Protein AF-A0A060TD62-F1 (afdb_monomer_lite)

pLDDT: mean 70.73, std 17.62, range [29.86, 92.06]

Foldseek 3Di:
DVVVVVLCVQQDPPPDPPPPDDDDPVVVVVVVVVVVLLVVLVVLLVVLQVLCVQQLNHDPPPPPDDDPPPPPPPPVSNLVSNLVLVLVLCVQLQLLVLLLLCLLFFDDDLPDDLVNSSVVSVPPDDVLLSCQLSLLVSVLVSLLSVQVVVLVVDPDPVVSLVSQLVSLLVSVLSVLNSLCSSNPLNPRDRGDDPVSVVQCPDPVNCVVLVVLSVLSSVLSSQLVVQLVVLLVVLVVVDDSSRGRVVCSNLVSNLVSVVVSSLSSSLNSNSSCVVSVNCVGGPNPDDGSVVSNVVSSVVSSVSSVVSVVVVVVVSVVVVVVPPPPPPPDD

Sequence (329 aa):
MIVKRLLRFALGPSFLEPEAQAEGEEADKTRNAWKENRNKAERVAKAESDILAFLGLGVKRASHTGSSDGNLGLNSIRVHLPATFYILHMAVNWPISVLRCRIQTYRIPSNVGYMDLLRSSLTPFSPRRIYSGLFCSCMLELANAMLIAPSALFPDPVTGMIYKWMTTWVTIPWNYFSLRQVIGTNGTELMPSLTFYKKVNNPEYIMDHWVEFGAMSLLSVVSELVKSSMCQAFVRNTSPSMVPLFLRDIIPSTLGDMLCIPLSTFVFRAVAQAAGMANSCKLDEGINWNLLTKALAVEWLVAWSFSEVFHWIARLYVTDDTPHNPESS

Radius of gyration: 23.43 Å; chains: 1; bounding box: 56×54×78 Å

Secondary structure (DSSP, 8-state):
-HHHHHHHHHS-GGGS---S---SHHHHHHHHHHHHHHHHHHHHHHHHHHHHHHTT-S-----------------HHHHHHHHHHHHHHHHHHHHHHHHHHHHHHS---TT--HHHHHHHHHSS--HHHHSTTHHHHHHHHHHHHHHHHHHTT--SHHHHHHHHHHHHHHHHHHHHHHHHHHHT-STT-SS--HHHHHHHT-HHHHHHTHHHHHHHHHHHHHHHHHHHHHHHHHHHHS-TTTS-HHHHHHHHHHHHHHHTHHHHHHHHHHHHHHTT-TTT--TTSPP-HHHHHHHHHHHHHHHHHHHHHHHHHHHHHHHTTS-------

Organism: Blastobotrys adeninivorans (NCBI:txid409370)

Structure (mmCIF, N/CA/C/O backbone):
data_AF-A0A060TD62-F1
#
_entry.id   AF-A0A060TD62-F1
#
loop_
_atom_site.group_PDB
_atom_site.id
_atom_site.type_symbol
_atom_site.label_atom_id
_atom_site.label_alt_id
_atom_site.label_comp_id
_atom_site.label_asym_id
_atom_site.label_entity_id
_atom_site.label_seq_id
_atom_site.pdbx_PDB_ins_code
_atom_site.Cartn_x
_atom_site.Cartn_y
_atom_site.Cartn_z
_atom_site.occupancy
_atom_site.B_iso_or_equiv
_atom_site.auth_seq_id
_atom_site.auth_comp_id
_atom_site.auth_asym_id
_atom_site.auth_atom_id
_atom_site.pdbx_PDB_model_num
ATOM 1 N N . MET A 1 1 ? 14.840 -22.799 -1.256 1.00 36.66 1 MET A N 1
ATOM 2 C CA . MET A 1 1 ? 14.348 -23.686 -2.343 1.00 36.66 1 MET A CA 1
ATOM 3 C C . MET A 1 1 ? 13.306 -23.003 -3.247 1.00 36.66 1 MET A C 1
ATOM 5 O O . MET A 1 1 ? 13.404 -23.158 -4.456 1.00 36.66 1 MET A O 1
ATOM 9 N N . ILE A 1 2 ? 12.372 -22.202 -2.706 1.00 30.22 2 ILE A N 1
ATOM 10 C CA . ILE A 1 2 ? 11.324 -21.482 -3.470 1.00 30.22 2 ILE A CA 1
ATOM 11 C C . ILE A 1 2 ? 11.892 -20.377 -4.380 1.00 30.22 2 ILE A C 1
ATOM 13 O O . ILE A 1 2 ? 11.581 -20.360 -5.563 1.00 30.22 2 ILE A O 1
ATOM 17 N N . VAL A 1 3 ? 12.813 -19.542 -3.882 1.00 33.81 3 VAL A N 1
ATOM 18 C CA . VAL A 1 3 ? 13.485 -18.490 -4.680 1.00 33.81 3 VAL A CA 1
ATOM 19 C C . VAL A 1 3 ? 14.205 -19.076 -5.900 1.00 33.81 3 VAL A C 1
ATOM 21 O O . VAL A 1 3 ? 14.076 -18.575 -7.009 1.00 33.81 3 VAL A O 1
ATOM 24 N N . LYS A 1 4 ? 14.881 -20.218 -5.727 1.00 35.69 4 LYS A N 1
ATOM 25 C CA . LYS A 1 4 ? 15.581 -20.928 -6.810 1.00 35.69 4 LYS A CA 1
ATOM 26 C C . LYS A 1 4 ? 14.616 -21.516 -7.855 1.00 35.69 4 LYS A C 1
ATOM 28 O O . LYS A 1 4 ? 14.990 -21.648 -9.013 1.00 35.69 4 LYS A O 1
ATOM 33 N N . ARG A 1 5 ? 13.382 -21.867 -7.463 1.00 38.47 5 ARG A N 1
ATOM 34 C CA . ARG A 1 5 ? 12.329 -22.349 -8.377 1.00 38.47 5 ARG A CA 1
ATOM 35 C C . ARG A 1 5 ? 11.622 -21.200 -9.102 1.00 38.47 5 ARG A C 1
ATOM 37 O O . ARG A 1 5 ? 11.384 -21.331 -10.293 1.00 38.47 5 ARG A O 1
ATOM 44 N N . LEU A 1 6 ? 11.371 -20.079 -8.423 1.00 36.56 6 LEU A N 1
ATOM 45 C CA . LEU A 1 6 ? 10.837 -18.856 -9.036 1.00 36.56 6 LEU A CA 1
ATOM 46 C C . LEU A 1 6 ? 11.817 -18.256 -10.048 1.00 36.56 6 LEU A C 1
ATOM 48 O O . LEU A 1 6 ? 11.404 -17.897 -11.141 1.00 36.56 6 LEU A O 1
ATOM 52 N N . LEU A 1 7 ? 13.118 -18.253 -9.738 1.00 36.41 7 LEU A N 1
ATOM 53 C CA . LEU A 1 7 ? 14.163 -17.850 -10.682 1.00 36.41 7 LEU A CA 1
ATOM 54 C C . LEU A 1 7 ? 14.217 -18.783 -11.900 1.00 36.41 7 LEU A C 1
ATOM 56 O O . LEU A 1 7 ? 14.251 -18.302 -13.019 1.00 36.41 7 LEU A O 1
ATOM 60 N N . ARG A 1 8 ? 14.132 -20.109 -11.725 1.00 38.38 8 ARG A N 1
ATOM 61 C CA . ARG A 1 8 ? 14.071 -21.050 -12.866 1.00 38.38 8 ARG A CA 1
ATOM 62 C C . ARG A 1 8 ? 12.815 -20.894 -13.728 1.00 38.38 8 ARG A C 1
ATOM 64 O O . ARG A 1 8 ? 12.880 -21.139 -14.925 1.00 38.38 8 ARG A O 1
ATOM 71 N N . PHE A 1 9 ? 11.691 -20.513 -13.126 1.00 37.16 9 PHE A N 1
ATOM 72 C CA . PHE A 1 9 ? 10.444 -20.259 -13.847 1.00 37.16 9 PHE A CA 1
ATOM 73 C C . PHE A 1 9 ? 10.487 -18.920 -14.601 1.00 37.16 9 PHE A C 1
ATOM 75 O O . PHE A 1 9 ? 10.072 -18.859 -15.751 1.00 37.16 9 PHE A O 1
ATOM 82 N N . ALA A 1 10 ? 11.050 -17.873 -13.988 1.00 37.44 10 ALA A N 1
ATOM 83 C CA . ALA A 1 10 ? 11.167 -16.537 -14.576 1.00 37.44 10 ALA A CA 1
ATOM 84 C C . ALA A 1 10 ? 12.284 -16.411 -15.632 1.00 37.44 10 ALA A C 1
ATOM 86 O O . ALA A 1 10 ? 12.173 -15.590 -16.535 1.00 37.44 10 ALA A O 1
ATOM 87 N N . LEU A 1 11 ? 13.354 -17.205 -15.522 1.00 41.00 11 LEU A N 1
ATOM 88 C CA . LEU A 1 11 ? 14.550 -17.114 -16.376 1.00 41.00 11 LEU A CA 1
ATOM 89 C C . LEU A 1 11 ? 14.568 -18.143 -17.525 1.00 41.00 11 LEU A C 1
ATOM 91 O O . LEU A 1 11 ? 15.462 -18.109 -18.370 1.00 41.00 11 LEU A O 1
ATOM 95 N N . GLY A 1 12 ? 13.586 -19.053 -17.567 1.00 39.72 12 GLY A N 1
ATOM 96 C CA . GLY A 1 12 ? 13.470 -20.108 -18.575 1.00 39.72 12 GLY A CA 1
ATOM 97 C C . GLY A 1 12 ? 14.574 -21.186 -18.514 1.00 39.72 12 GLY A C 1
ATOM 98 O O . GLY A 1 12 ? 15.586 -21.035 -17.826 1.00 39.72 12 GLY A O 1
ATOM 99 N N . PRO A 1 13 ? 14.410 -22.309 -19.242 1.00 40.38 13 PRO A N 1
ATOM 100 C CA . PRO A 1 13 ? 15.395 -23.401 -19.306 1.00 40.38 13 PRO A CA 1
ATOM 101 C C . PRO A 1 13 ? 16.734 -23.019 -19.974 1.00 40.38 13 PRO A C 1
ATOM 103 O O . PRO A 1 13 ? 17.689 -23.783 -19.906 1.00 40.38 13 PRO A O 1
ATOM 106 N N . SER A 1 14 ? 16.833 -21.826 -20.558 1.00 45.00 14 SER A N 1
ATOM 107 C CA . SER A 1 14 ? 18.009 -21.246 -21.227 1.00 45.00 14 SER A CA 1
ATOM 108 C C . SER A 1 14 ? 19.090 -20.677 -20.287 1.00 45.00 14 SER A C 1
ATOM 110 O O . SER A 1 14 ? 20.028 -20.037 -20.751 1.00 45.00 14 SER A O 1
ATOM 112 N N . PHE A 1 15 ? 18.964 -20.887 -18.971 1.00 46.09 15 PHE A N 1
ATOM 113 C CA . PHE A 1 15 ? 19.844 -20.312 -17.940 1.00 46.09 15 PHE A CA 1
ATOM 114 C C . PHE A 1 15 ? 21.100 -21.148 -17.614 1.00 46.09 15 PHE A C 1
ATOM 116 O O . PHE A 1 15 ? 21.887 -20.775 -16.747 1.00 46.09 15 PHE A O 1
ATOM 123 N N . LEU A 1 16 ? 21.297 -22.291 -18.270 1.00 45.03 16 LEU A N 1
ATOM 124 C CA . LEU A 1 16 ? 22.574 -22.998 -18.219 1.00 45.03 16 LEU A CA 1
ATOM 125 C C . LEU A 1 16 ? 23.390 -22.527 -19.421 1.00 45.03 16 LEU A C 1
ATOM 127 O O . LEU A 1 16 ? 23.031 -22.828 -20.558 1.00 45.03 16 LEU A O 1
ATOM 131 N N . GLU A 1 17 ? 24.464 -21.773 -19.172 1.00 46.44 17 GLU A N 1
ATOM 132 C CA . GLU A 1 17 ? 25.588 -21.740 -20.111 1.00 46.44 17 GLU A CA 1
ATOM 133 C C . GLU A 1 17 ? 25.885 -23.204 -20.465 1.00 46.44 17 GLU A C 1
ATOM 135 O O . GLU A 1 17 ? 26.095 -23.996 -19.539 1.00 46.44 17 GLU A O 1
ATOM 140 N N . PRO A 1 18 ? 25.825 -23.628 -21.742 1.00 47.25 18 PRO A N 1
ATOM 141 C CA . PRO A 1 18 ? 26.401 -24.914 -22.079 1.00 47.25 18 PRO A CA 1
ATOM 142 C C . PRO A 1 18 ? 27.873 -24.813 -21.683 1.00 47.25 18 PRO A C 1
ATOM 144 O O . PRO A 1 18 ? 28.598 -23.981 -22.231 1.00 47.25 18 PRO A O 1
ATOM 147 N N . GLU A 1 19 ? 28.282 -25.586 -20.672 1.00 48.62 19 GLU A N 1
ATOM 148 C CA . GLU A 1 19 ? 29.687 -25.722 -20.304 1.00 48.62 19 GLU A CA 1
ATOM 149 C C . GLU A 1 19 ? 30.443 -26.044 -21.593 1.00 48.62 19 GLU A C 1
ATOM 151 O O . GLU A 1 19 ? 30.177 -27.042 -22.267 1.00 48.62 19 GLU A O 1
ATOM 156 N N . ALA A 1 20 ? 31.294 -25.107 -22.003 1.00 49.66 20 ALA A N 1
ATOM 157 C CA . ALA A 1 20 ? 31.972 -25.136 -23.283 1.00 49.66 20 ALA A CA 1
ATOM 158 C C . ALA A 1 20 ? 32.942 -26.322 -23.320 1.00 49.66 20 ALA A C 1
ATOM 160 O O . ALA A 1 20 ? 34.075 -26.209 -22.863 1.00 49.66 20 ALA A O 1
ATOM 161 N N . GLN A 1 21 ? 32.487 -27.464 -23.838 1.00 47.53 21 GLN A N 1
ATOM 162 C CA . GLN A 1 21 ? 33.344 -28.620 -24.129 1.00 47.53 21 GLN A CA 1
ATOM 163 C C . GLN A 1 21 ? 33.025 -29.323 -25.457 1.00 47.53 21 GLN A C 1
ATOM 165 O O . GLN A 1 21 ? 33.608 -30.363 -25.745 1.00 47.53 21 GLN A O 1
ATOM 170 N N . ALA A 1 22 ? 32.153 -28.767 -26.300 1.00 51.50 22 ALA A N 1
ATOM 171 C CA . ALA A 1 22 ? 31.941 -29.287 -27.649 1.00 51.50 22 ALA A CA 1
ATOM 172 C C . ALA A 1 22 ? 32.543 -28.323 -28.680 1.00 51.50 22 ALA A C 1
ATOM 174 O O . ALA A 1 22 ? 32.006 -27.242 -28.910 1.00 51.50 22 ALA A O 1
ATOM 175 N N . GLU A 1 23 ? 33.667 -28.704 -29.285 1.00 55.66 23 GLU A N 1
ATOM 176 C CA . GLU A 1 23 ? 34.185 -28.059 -30.494 1.00 55.66 23 GLU A CA 1
ATOM 177 C C . GLU A 1 23 ? 33.476 -28.659 -31.717 1.00 55.66 23 GLU A C 1
ATOM 179 O O . GLU A 1 23 ? 33.453 -29.877 -31.892 1.00 55.66 23 GLU A O 1
ATOM 184 N N . GLY A 1 24 ? 32.862 -27.813 -32.553 1.00 65.25 24 GLY A N 1
ATOM 185 C CA . GLY A 1 24 ? 32.198 -28.242 -33.785 1.00 65.25 24 GLY A CA 1
ATOM 186 C C . GLY A 1 24 ? 31.075 -27.314 -34.261 1.00 65.25 24 GLY A C 1
ATOM 187 O O . GLY A 1 24 ? 30.633 -26.407 -33.557 1.00 65.25 24 GLY A O 1
ATOM 188 N N . GLU A 1 25 ? 30.574 -27.589 -35.466 1.00 59.38 25 GLU A N 1
ATOM 189 C CA . GLU A 1 25 ? 29.557 -26.803 -36.190 1.00 59.38 25 GLU A CA 1
ATOM 190 C C . GLU A 1 25 ? 28.221 -26.658 -35.419 1.00 59.38 25 GLU A C 1
ATOM 192 O O . GLU A 1 25 ? 27.466 -25.700 -35.595 1.00 59.38 25 GLU A O 1
ATOM 197 N N . GLU A 1 26 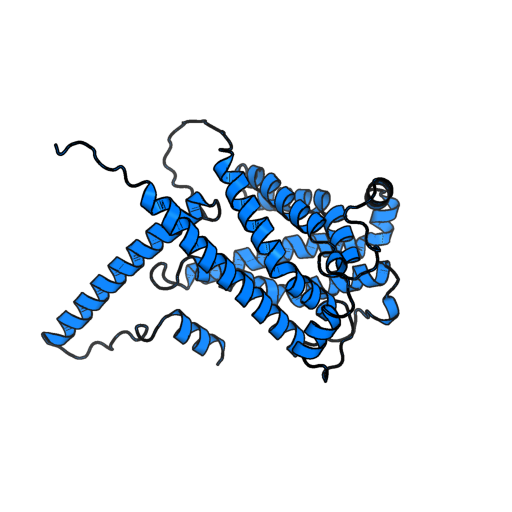? 27.929 -27.598 -34.519 1.00 55.56 26 GLU A N 1
ATOM 198 C CA . GLU A 1 26 ? 26.720 -27.618 -33.689 1.00 55.56 26 GLU A CA 1
ATOM 199 C C . GLU A 1 26 ? 26.813 -26.672 -32.476 1.00 55.56 26 GLU A C 1
ATOM 201 O O . GLU A 1 26 ? 25.809 -26.063 -32.089 1.00 55.56 26 GLU A O 1
ATOM 206 N N . ALA A 1 27 ? 28.027 -26.451 -31.953 1.00 59.88 27 ALA A N 1
ATOM 207 C CA . ALA A 1 27 ? 28.311 -25.457 -30.918 1.00 59.88 27 ALA A CA 1
ATOM 208 C C . ALA A 1 27 ? 28.223 -24.025 -31.471 1.00 59.88 27 ALA A C 1
ATOM 210 O O . ALA A 1 27 ? 27.705 -23.123 -30.809 1.00 59.88 27 ALA A O 1
ATOM 211 N N . ASP A 1 28 ? 28.636 -23.818 -32.725 1.00 64.50 28 ASP A N 1
ATOM 212 C CA . ASP A 1 28 ? 28.469 -22.535 -33.413 1.00 64.50 28 ASP A CA 1
ATOM 213 C C . ASP A 1 28 ? 26.997 -22.225 -33.713 1.00 64.50 28 ASP A C 1
ATOM 215 O O . ASP A 1 28 ? 26.564 -21.079 -33.555 1.00 64.50 28 ASP A O 1
ATOM 219 N N . LYS A 1 29 ? 26.181 -23.235 -34.047 1.00 69.19 29 LYS A N 1
ATOM 220 C CA . LYS A 1 29 ? 24.721 -23.072 -34.171 1.00 69.19 29 LYS A CA 1
ATOM 221 C C . LYS A 1 29 ? 24.073 -22.685 -32.842 1.00 69.19 29 LYS A C 1
ATOM 223 O O . LYS A 1 29 ? 23.268 -21.754 -32.816 1.00 69.19 29 LYS A O 1
ATOM 228 N N . THR A 1 30 ? 24.446 -23.326 -31.732 1.00 61.41 30 THR A N 1
ATOM 229 C CA . THR A 1 30 ? 23.922 -22.962 -30.399 1.00 61.41 30 THR A CA 1
ATOM 230 C C . THR A 1 30 ? 24.394 -21.578 -29.958 1.00 61.41 30 THR A C 1
ATOM 232 O O . THR A 1 30 ? 23.601 -20.801 -29.424 1.00 61.41 30 THR A O 1
ATOM 235 N N . ARG A 1 31 ? 25.649 -21.213 -30.240 1.00 64.12 31 ARG A N 1
ATOM 236 C CA . ARG A 1 31 ? 26.204 -19.885 -29.943 1.00 64.12 31 ARG A CA 1
ATOM 237 C C . ARG A 1 31 ? 25.542 -18.778 -30.764 1.00 64.12 31 ARG A C 1
ATOM 239 O O . ARG A 1 31 ? 25.279 -17.698 -30.231 1.00 64.12 31 ARG A O 1
ATOM 246 N N . ASN A 1 32 ? 25.245 -19.035 -32.036 1.00 70.94 32 ASN A N 1
ATOM 247 C CA . ASN A 1 32 ? 24.534 -18.094 -32.902 1.00 70.94 32 ASN A CA 1
ATOM 248 C C . ASN A 1 32 ? 23.065 -17.947 -32.490 1.00 70.94 32 ASN A C 1
ATOM 250 O O . ASN A 1 32 ? 22.602 -16.817 -32.346 1.00 70.94 32 ASN A O 1
ATOM 254 N N . ALA A 1 33 ? 22.373 -19.046 -32.177 1.00 65.62 33 ALA A N 1
ATOM 255 C CA . ALA A 1 33 ? 21.015 -19.006 -31.629 1.00 65.62 33 ALA A CA 1
ATOM 256 C C . ALA A 1 33 ? 20.959 -18.257 -30.283 1.00 65.62 33 ALA A C 1
ATOM 258 O O . ALA A 1 33 ? 20.027 -17.499 -30.017 1.00 65.62 33 ALA A O 1
ATOM 259 N N . TRP A 1 34 ? 21.986 -18.406 -29.441 1.00 64.88 34 TRP A N 1
ATOM 260 C CA . TRP A 1 34 ? 22.109 -17.653 -28.193 1.00 64.88 34 TRP A CA 1
ATOM 261 C C . TRP A 1 34 ? 22.321 -16.153 -28.433 1.00 64.88 34 TRP A C 1
ATOM 263 O O . TRP A 1 34 ? 21.638 -15.334 -27.817 1.00 64.88 34 TRP A O 1
ATOM 273 N N . LYS A 1 35 ? 23.213 -15.772 -29.360 1.00 68.00 35 LYS A N 1
ATOM 274 C CA . LYS A 1 35 ? 23.406 -14.366 -29.763 1.00 68.00 35 LYS A CA 1
ATOM 275 C C . LYS A 1 35 ? 22.125 -13.756 -30.329 1.00 68.00 35 LYS A C 1
ATOM 277 O O . LYS A 1 35 ? 21.793 -12.622 -29.997 1.00 68.00 35 LYS A O 1
ATOM 282 N N . GLU A 1 36 ? 21.394 -14.496 -31.155 1.00 66.25 36 GLU A N 1
ATOM 283 C CA . GLU A 1 36 ? 20.132 -14.042 -31.738 1.00 66.25 36 GLU A CA 1
ATOM 284 C C . GLU A 1 36 ? 19.047 -13.853 -30.669 1.00 66.25 36 GLU A C 1
ATOM 286 O O . GLU A 1 36 ? 18.414 -12.796 -30.614 1.00 66.25 36 GLU A O 1
ATOM 291 N N . ASN A 1 37 ? 18.899 -14.811 -29.748 1.00 61.94 37 ASN A N 1
ATOM 292 C CA . ASN A 1 37 ? 17.979 -14.700 -28.615 1.00 61.94 37 ASN A CA 1
ATOM 293 C C . ASN A 1 37 ? 18.346 -13.544 -27.679 1.00 61.94 37 ASN A C 1
ATOM 295 O O . ASN A 1 37 ? 17.457 -12.830 -27.218 1.00 61.94 37 ASN A O 1
ATOM 299 N N . ARG A 1 38 ? 19.640 -13.300 -27.446 1.00 61.38 38 ARG A N 1
ATOM 300 C CA . ARG A 1 38 ? 20.114 -12.145 -26.677 1.00 61.38 38 ARG A CA 1
ATOM 301 C C . ARG A 1 38 ? 19.783 -10.825 -27.372 1.00 61.38 38 ARG A C 1
ATOM 303 O O . ARG A 1 38 ? 19.237 -9.935 -26.732 1.00 61.38 38 ARG A O 1
ATOM 310 N N . ASN A 1 39 ? 20.033 -10.718 -28.676 1.00 61.00 39 ASN A N 1
ATOM 311 C CA . ASN A 1 39 ? 19.681 -9.534 -29.463 1.00 61.00 39 ASN A CA 1
ATOM 312 C C . ASN A 1 39 ? 18.165 -9.289 -29.473 1.00 61.00 39 ASN A C 1
ATOM 314 O O . ASN A 1 39 ? 17.714 -8.144 -29.446 1.00 61.00 39 ASN A O 1
ATOM 318 N N . LYS A 1 40 ? 17.360 -10.357 -29.510 1.00 57.44 40 LYS A N 1
ATOM 319 C CA . LYS A 1 40 ? 15.900 -10.276 -29.407 1.00 57.44 40 LYS A CA 1
ATOM 320 C C . LYS A 1 40 ? 15.464 -9.820 -28.012 1.00 57.44 40 LYS A C 1
ATOM 322 O O . LYS A 1 40 ? 14.631 -8.924 -27.918 1.00 57.44 40 LYS A O 1
ATOM 327 N N . ALA A 1 41 ? 16.060 -10.363 -26.951 1.00 53.06 41 ALA A N 1
ATOM 328 C CA . ALA A 1 41 ? 15.809 -9.946 -25.572 1.00 53.06 41 ALA A CA 1
ATOM 329 C C . ALA A 1 41 ? 16.200 -8.478 -25.331 1.00 53.06 41 ALA A C 1
ATOM 331 O O . ALA A 1 41 ? 15.440 -7.745 -24.712 1.00 53.06 41 ALA A O 1
ATOM 332 N N . GLU A 1 42 ? 17.324 -8.012 -25.884 1.00 55.53 42 GLU A N 1
ATOM 333 C CA . GLU A 1 42 ? 17.748 -6.607 -25.802 1.00 55.53 42 GLU A CA 1
ATOM 334 C C . GLU A 1 42 ? 16.780 -5.664 -26.536 1.00 55.53 42 GLU A C 1
ATOM 336 O O . GLU A 1 42 ? 16.473 -4.586 -26.027 1.00 55.53 42 GLU A O 1
ATOM 341 N N . ARG A 1 43 ? 16.229 -6.070 -27.691 1.00 59.06 43 ARG A N 1
ATOM 342 C CA . ARG A 1 43 ? 15.183 -5.296 -28.389 1.00 59.06 43 ARG A CA 1
ATOM 343 C C . ARG A 1 43 ? 13.876 -5.239 -27.602 1.00 59.06 43 ARG A C 1
ATOM 345 O O . ARG A 1 43 ? 13.274 -4.172 -27.525 1.00 59.06 43 ARG A O 1
ATOM 352 N N . VAL A 1 44 ? 13.450 -6.359 -27.013 1.00 51.75 44 VAL A N 1
ATOM 353 C CA . VAL A 1 44 ? 12.249 -6.416 -26.163 1.00 51.75 44 VAL A CA 1
ATOM 354 C C . VAL A 1 44 ? 12.440 -5.560 -24.912 1.00 51.75 44 VAL A C 1
ATOM 356 O O . VAL A 1 44 ? 11.578 -4.743 -24.617 1.00 51.75 44 VAL A O 1
ATOM 359 N N . ALA A 1 45 ? 13.590 -5.659 -24.243 1.00 51.59 45 ALA A N 1
ATOM 360 C CA . ALA A 1 45 ? 13.921 -4.825 -23.093 1.00 51.59 45 ALA A CA 1
ATOM 361 C C . ALA A 1 45 ? 13.970 -3.334 -23.467 1.00 51.59 45 ALA A C 1
ATOM 363 O O . ALA A 1 45 ? 13.477 -2.494 -22.724 1.00 51.59 45 ALA A O 1
ATOM 364 N N . LYS A 1 46 ? 14.506 -2.971 -24.639 1.00 57.28 46 LYS A N 1
ATOM 365 C CA . LYS A 1 46 ? 14.463 -1.580 -25.108 1.00 57.28 46 LYS A CA 1
ATOM 366 C C . LYS A 1 46 ? 13.022 -1.097 -25.311 1.00 57.28 46 LYS A C 1
ATOM 368 O O . LYS A 1 46 ? 12.667 -0.051 -24.782 1.00 57.28 46 LYS A O 1
ATOM 373 N N . ALA A 1 47 ? 12.186 -1.879 -25.994 1.00 55.34 47 ALA A N 1
ATOM 374 C CA . ALA A 1 47 ? 10.778 -1.541 -26.202 1.00 55.34 47 ALA A CA 1
ATOM 375 C C . ALA A 1 47 ? 9.993 -1.443 -24.879 1.00 55.34 47 ALA A C 1
ATOM 377 O O . ALA A 1 47 ? 9.200 -0.527 -24.698 1.00 55.34 47 ALA A O 1
ATOM 378 N N . GLU A 1 48 ? 10.242 -2.345 -23.927 1.00 51.03 48 GLU A N 1
ATOM 379 C CA . GLU A 1 48 ? 9.681 -2.280 -22.572 1.00 51.03 48 GLU A CA 1
ATOM 380 C C . GLU A 1 48 ? 10.138 -1.022 -21.828 1.00 51.03 48 GLU A C 1
ATOM 382 O O . GLU A 1 48 ? 9.322 -0.349 -21.209 1.00 51.03 48 GLU A O 1
ATOM 387 N N . SER A 1 49 ? 11.419 -0.657 -21.927 1.00 53.47 49 SER A N 1
ATOM 388 C CA . SER A 1 49 ? 11.943 0.579 -21.337 1.00 53.47 49 SER A CA 1
ATOM 389 C C . SER A 1 49 ? 11.290 1.820 -21.940 1.00 53.47 49 SER A C 1
ATOM 391 O O . SER A 1 49 ? 11.011 2.770 -21.211 1.00 53.47 49 SER A O 1
ATOM 393 N N . ASP A 1 50 ? 11.054 1.825 -23.252 1.00 52.31 50 ASP A N 1
ATOM 394 C CA . ASP A 1 50 ? 10.426 2.939 -23.961 1.00 52.31 50 ASP A CA 1
ATOM 395 C C . ASP A 1 50 ? 8.937 3.062 -23.586 1.00 52.31 50 ASP A C 1
ATOM 397 O O . ASP A 1 50 ? 8.457 4.169 -23.339 1.00 52.31 50 ASP A O 1
ATOM 401 N N . ILE A 1 51 ? 8.227 1.937 -23.424 1.00 53.28 51 ILE A N 1
ATOM 402 C CA . ILE A 1 51 ? 6.845 1.898 -22.915 1.00 53.28 51 ILE A CA 1
ATOM 403 C C . ILE A 1 51 ? 6.793 2.376 -21.462 1.00 53.28 51 ILE A C 1
ATOM 405 O O . ILE A 1 51 ? 5.999 3.251 -21.135 1.00 53.28 51 ILE A O 1
ATOM 409 N N . LEU A 1 52 ? 7.659 1.869 -20.582 1.00 50.16 52 LEU A N 1
ATOM 410 C CA . LEU A 1 52 ? 7.725 2.318 -19.189 1.00 50.16 52 LEU A CA 1
ATOM 411 C C . LEU A 1 52 ? 8.051 3.814 -19.097 1.00 50.16 52 LEU A C 1
ATOM 413 O O . LEU A 1 52 ? 7.466 4.521 -18.279 1.00 50.16 52 LEU A O 1
ATOM 417 N N . ALA A 1 53 ? 8.934 4.328 -19.957 1.00 53.50 53 ALA A N 1
ATOM 418 C CA . ALA A 1 53 ? 9.224 5.756 -20.043 1.00 53.50 53 ALA A CA 1
ATOM 419 C C . ALA A 1 53 ? 8.023 6.570 -20.557 1.00 53.50 53 ALA A C 1
ATOM 421 O O . ALA A 1 53 ? 7.761 7.653 -20.032 1.00 53.50 53 ALA A O 1
ATOM 422 N N . PHE A 1 54 ? 7.277 6.055 -21.538 1.00 48.59 54 PHE A N 1
ATOM 423 C CA . PHE A 1 54 ? 6.029 6.652 -22.021 1.00 48.59 54 PHE A CA 1
ATOM 424 C C . PHE A 1 54 ? 4.959 6.707 -20.921 1.00 48.59 54 PHE A C 1
ATOM 426 O O . PHE A 1 54 ? 4.302 7.731 -20.741 1.00 48.59 54 PHE A O 1
ATOM 433 N N . LEU A 1 55 ? 4.859 5.645 -20.121 1.00 44.44 55 LEU A N 1
ATOM 434 C CA . LEU A 1 55 ? 3.974 5.545 -18.961 1.00 44.44 55 LEU A CA 1
ATOM 435 C C . LEU A 1 55 ? 4.463 6.341 -17.742 1.00 44.44 55 LEU A C 1
ATOM 437 O O . LEU A 1 55 ? 3.774 6.369 -16.730 1.00 44.44 55 LEU A O 1
ATOM 441 N N . GLY A 1 56 ? 5.636 6.979 -17.806 1.00 44.84 56 GLY A N 1
ATOM 442 C CA . GLY A 1 56 ? 6.217 7.726 -16.685 1.00 44.84 56 GLY A CA 1
ATOM 443 C C . GLY A 1 56 ? 6.763 6.855 -15.544 1.00 44.84 56 GLY A C 1
ATOM 444 O O . GLY A 1 56 ? 7.087 7.382 -14.485 1.00 44.84 56 GLY A O 1
ATOM 445 N N . LEU A 1 57 ? 6.891 5.543 -15.750 1.00 40.38 57 LEU A N 1
ATOM 446 C CA . LEU A 1 57 ? 7.339 4.551 -14.764 1.00 40.38 57 LEU A CA 1
ATOM 447 C C . LEU A 1 57 ? 8.818 4.145 -14.926 1.00 40.38 57 LEU A C 1
ATOM 449 O O . LEU A 1 57 ? 9.315 3.304 -14.187 1.00 40.38 57 LEU A O 1
ATOM 453 N N . GLY A 1 58 ? 9.549 4.742 -15.872 1.00 38.69 58 GLY A N 1
ATOM 454 C CA . GLY A 1 58 ? 10.965 4.450 -16.110 1.00 38.69 58 GLY A CA 1
ATOM 455 C C . GLY A 1 58 ? 11.922 5.398 -15.380 1.00 38.69 58 GLY A C 1
ATOM 456 O O . GLY A 1 58 ? 11.804 6.620 -15.482 1.00 38.69 58 GLY A O 1
ATOM 457 N N . VAL A 1 59 ? 12.955 4.847 -14.729 1.00 36.28 59 VAL A N 1
ATOM 458 C CA . VAL A 1 59 ? 14.138 5.620 -14.318 1.00 36.28 59 VAL A CA 1
ATOM 459 C C . VAL A 1 59 ? 14.851 6.082 -15.588 1.00 36.28 59 VAL A C 1
ATOM 461 O O . VAL A 1 59 ? 15.680 5.361 -16.146 1.00 36.28 59 VAL A O 1
ATOM 464 N N . LYS A 1 60 ? 14.568 7.299 -16.066 1.00 37.81 60 LYS A N 1
ATOM 465 C CA . LYS A 1 60 ? 15.510 7.965 -16.968 1.00 37.81 60 LYS A CA 1
ATOM 466 C C . LYS A 1 60 ? 16.820 8.083 -16.195 1.00 37.81 60 LYS A C 1
ATOM 468 O O . LYS A 1 60 ? 16.921 8.882 -15.267 1.00 37.81 60 LYS A O 1
ATOM 473 N N . ARG A 1 61 ? 17.844 7.307 -16.580 1.00 33.72 61 ARG A N 1
ATOM 474 C CA . ARG A 1 61 ? 19.226 7.751 -16.365 1.00 33.72 61 ARG A CA 1
ATOM 475 C C . ARG A 1 61 ? 19.254 9.160 -16.932 1.00 33.72 61 ARG A C 1
ATOM 477 O O . ARG A 1 61 ? 18.986 9.322 -18.120 1.00 33.72 61 ARG A O 1
ATOM 484 N N . ALA A 1 62 ? 19.486 10.152 -16.081 1.00 31.23 62 ALA A N 1
ATOM 485 C CA . ALA A 1 62 ? 19.769 11.501 -16.520 1.00 31.23 62 ALA A CA 1
ATOM 486 C C . ALA A 1 62 ? 20.998 11.408 -17.432 1.00 31.23 62 ALA A C 1
ATOM 488 O O . ALA A 1 62 ? 22.135 11.351 -16.971 1.00 31.23 62 ALA A O 1
ATOM 489 N N . SER A 1 63 ? 20.771 11.260 -18.734 1.00 31.47 63 SER A N 1
ATOM 490 C CA . SER A 1 63 ? 21.819 11.424 -19.716 1.00 31.47 63 SER A CA 1
ATOM 491 C C . SER A 1 63 ? 22.167 12.901 -19.661 1.00 31.47 63 SER A C 1
ATOM 493 O O . SER A 1 63 ? 21.339 13.754 -19.981 1.00 31.47 63 SER A O 1
ATOM 495 N N . HIS A 1 64 ? 23.378 13.187 -19.191 1.00 33.59 64 HIS A N 1
ATOM 496 C CA . HIS A 1 64 ? 24.056 14.466 -19.343 1.00 33.59 64 HIS A CA 1
ATOM 497 C C . HIS A 1 64 ? 24.247 14.772 -20.836 1.00 33.59 64 HIS A C 1
ATOM 499 O O . HIS A 1 64 ? 25.344 14.700 -21.375 1.00 33.59 64 HIS A O 1
ATOM 505 N N . THR A 1 65 ? 23.160 15.083 -21.527 1.00 31.97 65 THR A N 1
ATOM 506 C CA . THR A 1 65 ? 23.165 15.659 -22.864 1.00 31.97 65 THR A CA 1
ATOM 507 C C . THR A 1 65 ? 22.410 16.961 -22.735 1.00 31.97 65 THR A C 1
ATOM 509 O O . THR A 1 65 ? 21.183 16.973 -22.640 1.00 31.97 65 THR A O 1
ATOM 512 N N . GLY A 1 66 ? 23.172 18.047 -22.615 1.00 31.22 66 GLY A N 1
ATOM 513 C CA . GLY A 1 66 ? 22.637 19.394 -22.594 1.00 31.22 66 GLY A CA 1
ATOM 514 C C . GLY A 1 66 ? 21.879 19.666 -23.886 1.00 31.22 66 GLY A C 1
ATOM 515 O O . GLY A 1 66 ? 22.484 19.889 -24.926 1.00 31.22 66 GLY A O 1
ATOM 516 N N . SER A 1 67 ? 20.554 19.656 -23.810 1.00 30.42 67 SER A N 1
ATOM 517 C CA . SER A 1 67 ? 19.714 20.441 -24.704 1.00 30.42 67 SER A CA 1
ATOM 518 C C . SER A 1 67 ? 18.805 21.285 -23.825 1.00 30.42 67 SER A C 1
ATOM 520 O O . SER A 1 67 ? 17.921 20.780 -23.131 1.00 30.42 67 SER A O 1
ATOM 522 N N . SER A 1 68 ? 19.101 22.575 -23.816 1.00 31.95 68 SER A N 1
ATOM 523 C CA . SER A 1 68 ? 18.439 23.649 -23.090 1.00 31.95 68 SER A CA 1
ATOM 524 C C . SER A 1 68 ? 17.078 24.014 -23.692 1.00 31.95 68 SER A C 1
ATOM 526 O O . SER A 1 68 ? 16.820 25.190 -23.924 1.00 31.95 68 SER A O 1
ATOM 528 N N . ASP A 1 69 ? 16.207 23.036 -23.937 1.00 29.86 69 ASP A N 1
ATOM 529 C CA . ASP A 1 69 ? 14.823 23.313 -24.329 1.00 29.86 69 ASP A CA 1
ATOM 530 C C . ASP A 1 69 ? 13.916 23.184 -23.111 1.00 29.86 69 ASP A C 1
ATOM 532 O O . ASP A 1 69 ? 13.370 22.132 -22.768 1.00 29.86 69 ASP A O 1
ATOM 536 N N . GLY A 1 70 ? 13.814 24.318 -22.420 1.00 33.09 70 GLY A N 1
ATOM 537 C CA . GLY A 1 70 ? 12.942 24.564 -21.285 1.00 33.09 70 GLY A CA 1
ATOM 538 C C . GLY A 1 70 ? 11.472 24.623 -21.680 1.00 33.09 70 GLY A C 1
ATOM 539 O O . GLY A 1 70 ? 10.844 25.667 -21.560 1.00 33.09 70 GLY A O 1
ATOM 540 N N . ASN A 1 71 ? 10.899 23.482 -22.051 1.00 34.00 71 ASN A N 1
ATOM 541 C CA . ASN A 1 71 ? 9.470 23.260 -21.886 1.00 34.00 71 ASN A CA 1
ATOM 542 C C . ASN A 1 71 ? 9.258 22.361 -20.665 1.00 34.00 71 ASN A C 1
ATOM 544 O O . ASN A 1 71 ? 9.116 21.145 -20.768 1.00 34.00 71 ASN A O 1
ATOM 548 N N . LEU A 1 72 ? 9.151 23.001 -19.495 1.00 40.38 72 LEU A N 1
ATOM 549 C CA . LEU A 1 72 ? 8.515 22.475 -18.275 1.00 40.38 72 LEU A CA 1
ATOM 550 C C . LEU A 1 72 ? 6.999 22.244 -18.474 1.00 40.38 72 LEU A C 1
ATOM 552 O O . LEU A 1 72 ? 6.209 22.335 -17.537 1.00 40.38 72 LEU A O 1
ATOM 556 N N . GLY A 1 73 ? 6.575 21.942 -19.704 1.00 38.59 73 GLY A N 1
ATOM 557 C CA . GLY A 1 73 ? 5.251 21.433 -19.982 1.00 38.59 73 GLY A CA 1
ATOM 558 C C . GLY A 1 73 ? 5.153 20.067 -19.329 1.00 38.59 73 GLY A C 1
ATOM 559 O O . GLY A 1 73 ? 5.637 19.071 -19.870 1.00 38.59 73 GLY A O 1
ATOM 560 N N . LEU A 1 74 ? 4.539 20.023 -18.148 1.00 44.25 74 LEU A N 1
ATOM 561 C CA . LEU A 1 74 ? 3.854 18.842 -17.643 1.00 44.25 74 LEU A CA 1
ATOM 562 C C . LEU A 1 74 ? 2.866 18.420 -18.733 1.00 44.25 74 LEU A C 1
ATOM 564 O O . LEU A 1 74 ? 1.712 18.837 -18.732 1.00 44.25 74 LEU A O 1
ATOM 568 N N . ASN A 1 75 ? 3.342 17.658 -19.722 1.00 47.91 75 ASN A N 1
ATOM 569 C CA . ASN A 1 75 ? 2.485 17.058 -20.728 1.00 47.91 75 ASN A CA 1
ATOM 570 C C . ASN A 1 75 ? 1.436 16.284 -19.944 1.00 47.91 75 ASN A C 1
ATOM 572 O O . ASN A 1 75 ? 1.786 15.371 -19.198 1.00 47.91 75 ASN A O 1
ATOM 576 N N . SER A 1 76 ? 0.174 16.676 -20.087 1.00 48.16 76 SER A N 1
ATOM 577 C CA . SER A 1 76 ? -0.962 16.096 -19.369 1.00 48.16 76 SER A CA 1
ATOM 578 C C . SER A 1 76 ? -0.943 14.560 -19.454 1.00 48.16 76 SER A C 1
ATOM 580 O O . SER A 1 76 ? -1.182 13.874 -18.466 1.00 48.16 76 SER A O 1
ATOM 582 N N . ILE A 1 77 ? -0.492 14.017 -20.588 1.00 52.53 77 ILE A N 1
ATOM 583 C CA . ILE A 1 77 ? -0.266 12.585 -20.836 1.00 52.53 77 ILE A CA 1
ATOM 584 C C . ILE A 1 77 ? 0.717 11.949 -19.832 1.00 52.53 77 ILE A C 1
ATOM 586 O O . ILE A 1 77 ? 0.447 10.865 -19.325 1.00 52.53 77 ILE A O 1
ATOM 590 N N . ARG A 1 78 ? 1.822 12.622 -19.481 1.00 51.12 78 ARG A N 1
ATOM 591 C CA . ARG A 1 78 ? 2.858 12.098 -18.567 1.00 51.12 78 ARG A CA 1
ATOM 592 C C . ARG A 1 78 ? 2.424 12.029 -17.104 1.00 51.12 78 ARG A C 1
ATOM 594 O O . ARG A 1 78 ? 3.093 11.362 -16.327 1.00 51.12 78 ARG A O 1
ATOM 601 N N . VAL A 1 79 ? 1.350 12.719 -16.723 1.00 58.84 79 VAL A N 1
ATOM 602 C CA . VAL A 1 79 ? 0.808 12.683 -15.355 1.00 58.84 79 VAL A CA 1
ATOM 603 C C . VAL A 1 79 ? -0.479 11.871 -15.310 1.00 58.84 79 VAL A C 1
ATOM 605 O O . VAL A 1 79 ? -0.631 11.013 -14.445 1.00 58.84 79 VAL A O 1
ATOM 608 N N . HIS A 1 80 ? -1.398 12.097 -16.253 1.00 64.31 80 HIS A N 1
ATOM 609 C CA . HIS A 1 80 ? -2.695 11.427 -16.258 1.00 64.31 80 HIS A CA 1
ATOM 610 C C . HIS A 1 80 ? -2.581 9.937 -16.545 1.00 64.31 80 HIS A C 1
ATOM 612 O O . HIS A 1 80 ? -3.237 9.161 -15.865 1.00 64.31 80 HIS A O 1
ATOM 618 N N . LEU A 1 81 ? -1.739 9.519 -17.494 1.00 63.47 81 LEU A N 1
ATOM 619 C CA . LEU A 1 81 ? -1.632 8.107 -17.853 1.00 63.47 81 LEU A CA 1
ATOM 620 C C . LEU A 1 81 ? -1.087 7.247 -16.692 1.00 63.47 81 LEU A C 1
ATOM 622 O O . LEU A 1 81 ? -1.765 6.282 -16.327 1.00 63.47 81 LEU A O 1
ATOM 626 N N . PRO A 1 82 ? 0.037 7.605 -16.030 1.00 64.31 82 PRO A N 1
ATOM 627 C CA . PRO A 1 82 ? 0.463 6.908 -14.818 1.00 64.31 82 PRO A CA 1
ATOM 628 C C . PRO A 1 82 ? -0.550 7.013 -13.678 1.00 64.31 82 PRO A C 1
ATOM 630 O O . PRO A 1 82 ? -0.801 6.009 -13.020 1.00 64.31 82 PRO A O 1
ATOM 633 N N . ALA A 1 83 ? -1.182 8.171 -13.455 1.00 69.62 83 ALA A N 1
ATOM 634 C CA . ALA A 1 83 ? -2.181 8.313 -12.393 1.00 69.62 83 ALA A CA 1
ATOM 635 C C . ALA A 1 83 ? -3.409 7.413 -12.621 1.00 69.62 83 ALA A C 1
ATOM 637 O O . ALA A 1 83 ? -3.854 6.731 -11.701 1.00 69.62 83 ALA A O 1
ATOM 638 N N . THR A 1 84 ? -3.941 7.360 -13.845 1.00 75.00 84 THR A N 1
ATOM 639 C CA . THR A 1 84 ? -5.063 6.484 -14.209 1.00 75.00 84 THR A CA 1
ATOM 640 C C . THR A 1 84 ? -4.678 5.016 -14.085 1.00 75.00 84 THR A C 1
ATOM 642 O O . THR A 1 84 ? -5.439 4.244 -13.502 1.00 75.00 84 THR A O 1
ATOM 645 N N . PHE A 1 85 ? -3.490 4.633 -14.566 1.00 73.56 85 PHE A N 1
ATOM 646 C CA . PHE A 1 85 ? -2.968 3.280 -14.381 1.00 73.56 85 PHE A CA 1
ATOM 647 C C . PHE A 1 85 ? -2.904 2.910 -12.897 1.00 73.56 85 PHE A C 1
ATOM 649 O O . PHE A 1 85 ? -3.409 1.862 -12.499 1.00 73.56 85 PHE A O 1
ATOM 656 N N . TYR A 1 86 ? -2.358 3.800 -12.068 1.00 73.44 86 TYR A N 1
ATOM 657 C CA . TYR A 1 86 ? -2.198 3.568 -10.639 1.00 73.44 86 TYR A CA 1
ATOM 658 C C . TYR A 1 86 ? -3.543 3.454 -9.914 1.00 73.44 86 TYR A C 1
ATOM 660 O O . TYR A 1 86 ? -3.717 2.568 -9.081 1.00 73.44 86 TYR A O 1
ATOM 668 N N . ILE A 1 87 ? -4.521 4.296 -10.265 1.00 82.69 87 ILE A N 1
ATOM 669 C CA . ILE A 1 87 ? -5.882 4.243 -9.711 1.00 82.69 87 ILE A CA 1
ATOM 670 C C . ILE A 1 87 ? -6.574 2.928 -10.084 1.00 82.69 87 ILE A C 1
ATOM 672 O O . ILE A 1 87 ? -7.188 2.299 -9.222 1.00 82.69 87 ILE A O 1
ATOM 676 N N . LEU A 1 88 ? -6.474 2.492 -11.344 1.00 84.19 88 LEU A N 1
ATOM 677 C CA . LEU A 1 88 ? -7.067 1.228 -11.786 1.00 84.19 88 LEU A CA 1
ATOM 678 C C . LEU A 1 88 ? -6.390 0.030 -11.114 1.00 84.19 88 LEU A C 1
ATOM 680 O O . LEU A 1 88 ? -7.078 -0.840 -10.582 1.00 84.19 88 LEU A O 1
ATOM 684 N N . HIS A 1 89 ? -5.057 0.022 -11.071 1.00 82.38 89 HIS A N 1
ATOM 685 C CA . HIS A 1 89 ? -4.273 -0.980 -10.355 1.00 82.38 89 HIS A CA 1
ATOM 686 C C . HIS A 1 89 ? -4.698 -1.062 -8.882 1.00 82.38 89 HIS A C 1
ATOM 688 O O . HIS A 1 89 ? -5.010 -2.145 -8.385 1.00 82.38 89 HIS A O 1
ATOM 694 N N . MET A 1 90 ? -4.787 0.085 -8.202 1.00 84.88 90 MET A N 1
ATOM 695 C CA . MET A 1 90 ? -5.250 0.175 -6.819 1.00 84.88 90 MET A CA 1
ATOM 696 C C . MET A 1 90 ? -6.658 -0.385 -6.675 1.00 84.88 90 MET A C 1
ATOM 698 O O . MET A 1 90 ? -6.873 -1.210 -5.801 1.00 84.88 90 MET A O 1
ATOM 702 N N . ALA A 1 91 ? -7.602 -0.017 -7.544 1.00 87.88 91 ALA A N 1
ATOM 703 C CA . ALA A 1 91 ? -8.977 -0.507 -7.476 1.00 87.88 91 ALA A CA 1
ATOM 704 C C . ALA A 1 91 ? -9.084 -2.034 -7.646 1.00 87.88 91 ALA A C 1
ATOM 706 O O . ALA A 1 91 ? -9.887 -2.679 -6.969 1.00 87.88 91 ALA A O 1
ATOM 707 N N . VAL A 1 92 ? -8.270 -2.628 -8.519 1.00 87.06 92 VAL A N 1
ATOM 708 C CA . VAL A 1 92 ? -8.250 -4.084 -8.725 1.00 87.06 92 VAL A CA 1
ATOM 709 C C . VAL A 1 92 ? -7.605 -4.799 -7.535 1.00 87.06 92 VAL A C 1
ATOM 711 O O . VAL A 1 92 ? -8.109 -5.826 -7.083 1.00 87.06 92 VAL A O 1
ATOM 714 N N . ASN A 1 93 ? -6.523 -4.242 -6.992 1.00 88.00 93 ASN A N 1
ATOM 715 C CA . ASN A 1 93 ? -5.766 -4.855 -5.904 1.00 88.00 93 ASN A CA 1
ATOM 716 C C . ASN A 1 93 ? -6.371 -4.598 -4.507 1.00 88.00 93 ASN A C 1
ATOM 718 O O . ASN A 1 93 ? -6.123 -5.340 -3.554 1.00 88.00 93 ASN A O 1
ATOM 722 N N . TRP A 1 94 ? -7.220 -3.573 -4.384 1.00 90.25 94 TRP A N 1
ATOM 723 C CA . TRP A 1 94 ? -7.739 -3.066 -3.113 1.00 90.25 94 TRP A CA 1
ATOM 724 C C . TRP A 1 94 ? -8.346 -4.131 -2.193 1.00 90.25 94 TRP A C 1
ATOM 726 O O . TRP A 1 94 ? -7.995 -4.145 -1.011 1.00 90.25 94 TRP A O 1
ATOM 736 N N . PRO A 1 95 ? -9.209 -5.058 -2.665 1.00 88.62 95 PRO A N 1
ATOM 737 C CA . PRO A 1 95 ? -9.797 -6.067 -1.784 1.00 88.62 95 PRO A CA 1
ATOM 738 C C . PRO A 1 95 ? -8.743 -6.941 -1.093 1.00 88.62 95 PRO A C 1
ATOM 740 O O . PRO A 1 95 ? -8.915 -7.333 0.064 1.00 88.62 95 PRO A O 1
ATOM 743 N N . ILE A 1 96 ? -7.635 -7.220 -1.784 1.00 90.81 96 ILE A N 1
ATOM 744 C CA . ILE A 1 96 ? -6.537 -8.027 -1.256 1.00 90.81 96 ILE A CA 1
ATOM 745 C C . ILE A 1 96 ? -5.697 -7.200 -0.283 1.00 90.81 96 ILE A C 1
ATOM 747 O O . ILE A 1 96 ? -5.388 -7.687 0.804 1.00 90.81 96 ILE A O 1
ATOM 751 N N . SER A 1 97 ? -5.404 -5.937 -0.605 1.00 89.69 97 SER A N 1
ATOM 752 C CA . SER A 1 97 ? -4.710 -5.024 0.311 1.00 89.69 97 SER A CA 1
ATOM 753 C C . SER A 1 97 ? -5.501 -4.804 1.611 1.00 89.69 97 SER A C 1
ATOM 755 O O . SER A 1 97 ? -4.922 -4.810 2.698 1.00 89.69 97 SER A O 1
ATOM 757 N N . VAL A 1 98 ? -6.835 -4.703 1.537 1.00 89.00 98 VAL A N 1
ATOM 758 C CA . VAL A 1 98 ? -7.728 -4.641 2.709 1.00 89.00 98 VAL A CA 1
ATOM 759 C C . VAL A 1 98 ? -7.635 -5.916 3.536 1.00 89.00 98 VAL A C 1
ATOM 761 O O . VAL A 1 98 ? -7.479 -5.847 4.757 1.00 89.00 98 VAL A O 1
ATOM 764 N N . LEU A 1 99 ? -7.699 -7.085 2.894 1.00 89.44 99 LEU A N 1
ATOM 765 C CA . LEU A 1 99 ? -7.543 -8.369 3.574 1.00 89.44 99 LEU A CA 1
ATOM 766 C C . LEU A 1 99 ? -6.182 -8.466 4.275 1.00 89.44 99 LEU A C 1
ATOM 768 O O . LEU A 1 99 ? -6.124 -8.845 5.445 1.00 89.44 99 LEU A O 1
ATOM 772 N N . ARG A 1 100 ? -5.099 -8.078 3.595 1.00 91.50 100 ARG A N 1
ATOM 773 C CA . ARG A 1 100 ? -3.753 -8.030 4.174 1.00 91.50 100 ARG A CA 1
ATOM 774 C C . ARG A 1 100 ? -3.705 -7.112 5.389 1.00 91.50 100 ARG A C 1
ATOM 776 O O . ARG A 1 100 ? -3.243 -7.543 6.444 1.00 91.50 100 ARG A O 1
ATOM 783 N N . CYS A 1 101 ? -4.207 -5.885 5.263 1.00 90.19 101 CYS A N 1
ATOM 784 C CA . CYS A 1 101 ? -4.252 -4.933 6.368 1.00 90.19 101 CYS A CA 1
ATOM 785 C C . CYS A 1 101 ? -4.988 -5.542 7.570 1.00 90.19 101 CYS A C 1
ATOM 787 O O . CYS A 1 101 ? -4.464 -5.536 8.678 1.00 90.19 101 CYS A O 1
ATOM 789 N N . ARG A 1 102 ? -6.137 -6.192 7.352 1.00 87.94 102 ARG A N 1
ATOM 790 C CA . ARG A 1 102 ? -6.884 -6.883 8.416 1.00 87.94 102 ARG A CA 1
ATOM 791 C C . ARG A 1 102 ? -6.108 -8.039 9.050 1.00 87.94 102 ARG A C 1
ATOM 793 O O . ARG A 1 102 ? -6.175 -8.186 10.265 1.00 87.94 102 ARG A O 1
ATOM 800 N N . ILE A 1 103 ? -5.358 -8.823 8.271 1.00 90.69 103 ILE A N 1
ATOM 801 C CA . ILE A 1 103 ? -4.483 -9.889 8.796 1.00 90.69 103 ILE A CA 1
ATOM 802 C C . ILE A 1 103 ? -3.377 -9.322 9.692 1.00 90.69 103 ILE A C 1
ATOM 804 O O . ILE A 1 103 ? -3.026 -9.937 10.696 1.00 90.69 103 ILE A O 1
ATOM 808 N N . GLN A 1 104 ? -2.821 -8.165 9.336 1.00 91.38 104 GLN A N 1
ATOM 809 C CA . GLN A 1 104 ? -1.787 -7.500 10.131 1.00 91.38 104 GLN A CA 1
ATOM 810 C C . GLN A 1 104 ? -2.375 -6.862 11.403 1.00 91.38 104 GLN A C 1
ATOM 812 O O . GLN A 1 104 ? -1.775 -6.934 12.478 1.00 91.38 104 GLN A O 1
ATOM 817 N N . THR A 1 105 ? -3.569 -6.279 11.302 1.00 90.75 105 THR A N 1
ATOM 818 C CA . THR A 1 105 ? -4.236 -5.573 12.402 1.00 90.75 105 THR A CA 1
ATOM 819 C C . THR A 1 105 ? -4.818 -6.515 13.451 1.00 90.75 105 THR A C 1
ATOM 821 O O . THR A 1 105 ? -4.603 -6.306 14.644 1.00 90.75 105 THR A O 1
ATOM 824 N N . TYR A 1 106 ? -5.561 -7.538 13.025 1.00 88.81 106 TYR A N 1
ATOM 825 C CA . TYR A 1 106 ? -6.383 -8.356 13.913 1.00 88.81 106 TYR A CA 1
ATOM 826 C C . TYR A 1 106 ? -5.718 -9.664 14.314 1.00 88.81 106 TYR A C 1
ATOM 828 O O . TYR A 1 106 ? -4.963 -10.277 13.557 1.00 88.81 106 TYR A O 1
ATOM 836 N N . ARG A 1 107 ? -6.088 -10.157 15.497 1.00 85.75 107 ARG A N 1
ATOM 837 C CA . ARG A 1 107 ? -5.761 -11.520 15.909 1.00 85.75 107 ARG A CA 1
ATOM 838 C C . ARG A 1 107 ? -6.566 -12.529 15.087 1.00 85.75 107 ARG A C 1
ATOM 840 O O . ARG A 1 107 ? -7.770 -12.681 15.285 1.00 85.75 107 ARG A O 1
ATOM 847 N N . ILE A 1 108 ? -5.890 -13.259 14.201 1.00 85.31 108 ILE A N 1
ATOM 848 C CA . ILE A 1 108 ? -6.500 -14.324 13.393 1.00 85.31 108 ILE A CA 1
ATOM 849 C C . ILE A 1 108 ? -5.956 -15.685 13.839 1.00 85.31 108 ILE A C 1
ATOM 851 O O . ILE A 1 108 ? -4.740 -15.898 13.764 1.00 85.31 108 ILE A O 1
ATOM 855 N N . PRO A 1 109 ? -6.822 -16.621 14.273 1.00 85.31 109 PRO A N 1
ATOM 856 C CA . PRO A 1 109 ? -6.403 -17.969 14.640 1.00 85.31 109 PRO A CA 1
ATOM 857 C C . PRO A 1 109 ? -5.641 -18.678 13.509 1.00 85.31 109 PRO A C 1
ATOM 859 O O . PRO A 1 109 ? -5.940 -18.510 12.326 1.00 85.31 109 PRO A O 1
ATOM 862 N N . SER A 1 110 ? -4.645 -19.492 13.865 1.00 83.19 110 SER A N 1
ATOM 863 C CA . SER A 1 110 ? -3.766 -20.184 12.908 1.00 83.19 110 SER A CA 1
ATOM 864 C C . SER A 1 110 ? -4.473 -21.246 12.062 1.00 83.19 110 SER A C 1
ATOM 866 O O . SER A 1 110 ? -3.982 -21.593 10.990 1.00 83.19 110 SER A O 1
ATOM 868 N N . ASN A 1 111 ? -5.622 -21.742 12.521 1.00 86.31 111 ASN A N 1
ATOM 869 C CA . ASN A 1 111 ? -6.439 -22.754 11.853 1.00 86.31 111 ASN A CA 1
ATOM 870 C C . ASN A 1 111 ? -7.410 -22.181 10.806 1.00 86.31 111 ASN A C 1
ATOM 872 O O . ASN A 1 111 ? -8.079 -22.955 10.126 1.00 86.31 111 ASN A O 1
ATOM 876 N N . VAL A 1 112 ? -7.507 -20.856 10.661 1.00 88.94 112 VAL A N 1
ATOM 877 C CA . VAL A 1 112 ? -8.375 -20.239 9.651 1.00 88.94 112 VAL A CA 1
ATOM 878 C C . VAL A 1 112 ? -7.745 -20.383 8.265 1.00 88.94 112 VAL A C 1
ATOM 880 O O . VAL A 1 112 ? -6.598 -19.988 8.044 1.00 88.94 112 VAL A O 1
ATOM 883 N N . GLY A 1 113 ? -8.502 -20.929 7.311 1.00 89.06 113 GLY A N 1
ATOM 884 C CA . GLY A 1 113 ? -8.095 -21.007 5.913 1.00 89.06 113 GLY A CA 1
ATOM 885 C C . GLY A 1 113 ? -8.075 -19.630 5.241 1.00 89.06 113 GLY A C 1
ATOM 886 O O . GLY A 1 113 ? -8.940 -18.792 5.486 1.00 89.06 113 GLY A O 1
ATOM 887 N N . TYR A 1 114 ? -7.114 -19.394 4.339 1.00 88.56 114 TYR A N 1
ATOM 888 C CA . TYR A 1 114 ? -7.035 -18.130 3.588 1.00 88.56 114 TYR A CA 1
ATOM 889 C C . TYR A 1 114 ? -8.311 -17.859 2.779 1.00 88.56 114 TYR A C 1
ATOM 891 O O . TYR A 1 114 ? -8.822 -16.744 2.800 1.00 88.56 114 TYR A O 1
ATOM 899 N N . MET A 1 115 ? -8.860 -18.887 2.122 1.00 88.44 115 MET A N 1
ATOM 900 C CA . MET A 1 115 ? -10.103 -18.763 1.352 1.00 88.44 115 MET A CA 1
ATOM 901 C C . MET A 1 115 ? -11.316 -18.489 2.240 1.00 88.44 115 MET A C 1
ATOM 903 O O . MET A 1 115 ? -12.192 -17.730 1.834 1.00 88.44 115 MET A O 1
ATOM 907 N N . ASP A 1 116 ? -11.355 -19.045 3.451 1.00 88.31 116 ASP A N 1
ATOM 908 C CA . ASP A 1 116 ? -12.437 -18.785 4.406 1.00 88.31 116 ASP A CA 1
ATOM 909 C C . ASP A 1 116 ? -12.368 -17.353 4.935 1.00 88.31 116 ASP A C 1
ATOM 911 O O . ASP A 1 116 ? -13.396 -16.690 5.065 1.00 88.31 116 ASP A O 1
ATOM 915 N N . LEU A 1 117 ? -11.157 -16.844 5.183 1.00 85.88 117 LEU A N 1
ATOM 916 C CA . LEU A 1 117 ? -10.938 -15.457 5.580 1.00 85.88 117 LEU A CA 1
ATOM 917 C C . LEU A 1 117 ? -11.254 -14.474 4.446 1.00 85.88 117 LEU A C 1
ATOM 919 O O . LEU A 1 117 ? -11.869 -13.437 4.686 1.00 85.88 117 LEU A O 1
ATOM 923 N N . LEU A 1 118 ? -10.854 -14.791 3.212 1.00 85.00 118 LEU A N 1
ATOM 924 C CA . LEU A 1 118 ? -11.203 -13.998 2.037 1.00 85.00 118 LEU A CA 1
ATOM 925 C C . LEU A 1 118 ? -12.723 -13.988 1.855 1.00 85.00 118 LEU A C 1
ATOM 927 O O . LEU A 1 118 ? -13.312 -12.919 1.758 1.00 85.00 118 LEU A O 1
ATOM 931 N N . ARG A 1 119 ? -13.376 -15.156 1.901 1.00 84.81 119 ARG A N 1
ATOM 932 C CA . ARG A 1 119 ? -14.835 -15.267 1.796 1.00 84.81 119 ARG A CA 1
ATOM 933 C C . ARG A 1 119 ? -15.520 -14.473 2.905 1.00 84.81 119 ARG A C 1
ATOM 935 O O . ARG A 1 119 ? -16.328 -13.622 2.579 1.00 84.81 119 ARG A O 1
ATOM 942 N N . SER A 1 120 ? -15.156 -14.643 4.175 1.00 82.00 120 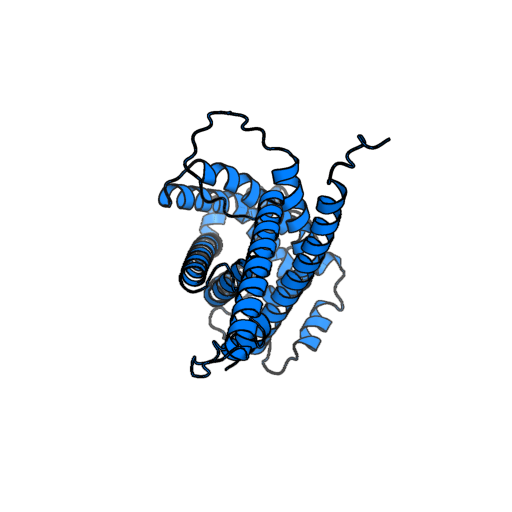SER A N 1
ATOM 943 C CA . SER A 1 120 ? -15.754 -13.879 5.287 1.00 82.00 120 SER A CA 1
ATOM 944 C C . SER A 1 120 ? -15.454 -12.374 5.234 1.00 82.00 120 SER A C 1
ATOM 946 O O . SER A 1 120 ? -16.244 -11.558 5.703 1.00 82.00 120 SER A O 1
ATOM 948 N N . SER A 1 121 ? -14.344 -11.977 4.609 1.00 75.56 121 SER A N 1
ATOM 949 C CA . SER A 1 121 ? -14.037 -10.568 4.337 1.00 75.56 121 SER A CA 1
ATOM 950 C C . SER A 1 121 ? -14.836 -9.997 3.164 1.00 75.56 121 SER A C 1
ATOM 952 O O . SER A 1 121 ? -14.983 -8.777 3.089 1.00 75.56 121 SER A O 1
ATOM 954 N N . LEU A 1 122 ? -15.355 -10.849 2.274 1.00 72.88 122 LEU A N 1
ATOM 955 C CA . LEU A 1 122 ? -16.186 -10.480 1.126 1.00 72.88 122 LEU A CA 1
ATOM 956 C C . LEU A 1 122 ? -17.698 -10.648 1.397 1.00 72.88 122 LEU A C 1
ATOM 958 O O . LEU A 1 122 ? -18.508 -9.938 0.812 1.00 72.88 122 LEU A O 1
ATOM 962 N N . THR A 1 123 ? -18.095 -11.533 2.314 1.00 65.19 123 THR A N 1
ATOM 963 C CA . THR A 1 123 ? -19.484 -11.818 2.727 1.00 65.19 123 THR A CA 1
ATOM 964 C C . THR A 1 123 ? -19.586 -11.634 4.244 1.00 65.19 123 THR A C 1
ATOM 966 O O . THR A 1 123 ? -18.928 -12.403 4.941 1.00 65.19 123 THR A O 1
ATOM 969 N N . PRO A 1 124 ? -20.330 -10.653 4.805 1.00 51.81 124 PRO A N 1
ATOM 970 C CA . PRO A 1 124 ? -21.578 -10.028 4.349 1.00 51.81 124 PRO A CA 1
ATOM 971 C C . PRO A 1 124 ? -21.436 -8.510 4.108 1.00 51.81 124 PRO A C 1
ATOM 973 O O . PRO A 1 124 ? -22.330 -7.720 4.418 1.00 51.81 124 PRO A O 1
ATOM 976 N N . PHE A 1 125 ? -20.275 -8.061 3.634 1.00 57.16 125 PHE A N 1
ATOM 977 C CA . PHE A 1 125 ? -20.010 -6.635 3.496 1.00 57.16 125 PHE A CA 1
ATOM 978 C C . PHE A 1 125 ? -20.582 -6.084 2.195 1.00 57.16 125 PHE A C 1
ATOM 980 O O . PHE A 1 125 ? -20.404 -6.659 1.125 1.00 57.16 125 PHE A O 1
ATOM 987 N N . SER A 1 126 ? -21.240 -4.923 2.276 1.00 68.62 126 SER A N 1
ATOM 988 C CA . SER A 1 126 ? -21.534 -4.152 1.072 1.00 68.62 126 SER A CA 1
ATOM 989 C C . SER A 1 126 ? -20.216 -3.885 0.329 1.00 68.62 126 SER A C 1
ATOM 991 O O . SER A 1 126 ? -19.203 -3.622 0.987 1.00 68.62 126 SER A O 1
ATOM 993 N N . PRO A 1 127 ? -20.193 -3.894 -1.018 1.00 73.94 127 PRO A N 1
ATOM 994 C CA . PRO A 1 127 ? -19.007 -3.522 -1.795 1.00 73.94 127 PRO A CA 1
ATOM 995 C C . PRO A 1 127 ? -18.362 -2.216 -1.305 1.00 73.94 127 PRO A C 1
ATOM 997 O O . PRO A 1 127 ? -17.143 -2.082 -1.296 1.00 73.94 127 PRO A O 1
ATOM 1000 N N . ARG A 1 128 ? -19.173 -1.298 -0.760 1.00 74.69 128 ARG A N 1
ATOM 1001 C CA . ARG A 1 128 ? -18.731 -0.053 -0.115 1.00 74.69 128 ARG A CA 1
ATOM 1002 C C . ARG A 1 128 ? -17.724 -0.249 1.025 1.00 74.69 128 ARG A C 1
ATOM 1004 O O . ARG A 1 128 ? -16.881 0.615 1.210 1.00 74.69 128 ARG A O 1
ATOM 1011 N N . ARG A 1 129 ? -17.787 -1.347 1.784 1.00 75.56 129 ARG A N 1
ATOM 1012 C CA . ARG A 1 129 ? -16.854 -1.644 2.888 1.00 75.56 129 ARG A CA 1
ATOM 1013 C C . ARG A 1 129 ? -15.616 -2.428 2.450 1.00 75.56 129 ARG A C 1
ATOM 1015 O O . ARG A 1 129 ? -14.609 -2.400 3.145 1.00 75.56 129 ARG A O 1
ATOM 1022 N N . ILE A 1 130 ? -15.661 -3.113 1.310 1.00 81.56 130 ILE A N 1
ATOM 1023 C CA . ILE A 1 130 ? -14.439 -3.646 0.689 1.00 81.56 130 ILE A CA 1
ATOM 1024 C C . ILE A 1 130 ? -13.648 -2.477 0.104 1.00 81.56 130 ILE A C 1
ATOM 1026 O O . ILE A 1 130 ? -12.451 -2.378 0.318 1.00 81.56 130 ILE A O 1
ATOM 1030 N N . TYR A 1 131 ? -14.340 -1.545 -0.549 1.00 86.88 131 TYR A N 1
ATOM 1031 C CA . TYR A 1 131 ? -13.755 -0.361 -1.175 1.00 86.88 131 TYR A CA 1
ATOM 1032 C C . TYR A 1 131 ? -13.634 0.860 -0.254 1.00 86.88 131 TYR A C 1
ATOM 1034 O O . TYR A 1 131 ? -13.269 1.947 -0.701 1.00 86.88 131 TYR A O 1
ATOM 1042 N N . SER A 1 132 ? -13.895 0.700 1.045 1.00 85.06 132 SER A N 1
ATOM 1043 C CA . SER A 1 132 ? -13.705 1.775 2.018 1.00 85.06 132 SER A CA 1
ATOM 1044 C C . SER A 1 132 ? -12.217 2.092 2.138 1.00 85.06 132 SER A C 1
ATOM 1046 O O . SER A 1 132 ? -11.413 1.170 2.265 1.00 85.06 132 SER A O 1
ATOM 1048 N N . GLY A 1 133 ? -11.853 3.371 2.100 1.00 87.12 133 GLY A N 1
ATOM 1049 C CA . GLY A 1 133 ? -10.452 3.795 2.060 1.00 87.12 133 GLY A CA 1
ATOM 1050 C C . GLY A 1 133 ? -9.860 3.913 0.660 1.00 87.12 133 GLY A C 1
ATOM 1051 O O . GLY A 1 133 ? -8.927 4.695 0.497 1.00 87.12 133 GLY A O 1
ATOM 1052 N N . LEU A 1 134 ? -10.434 3.259 -0.367 1.00 90.00 134 LEU A N 1
ATOM 1053 C CA . LEU A 1 134 ? -9.856 3.280 -1.718 1.00 90.00 134 LEU A CA 1
ATOM 1054 C C . LEU A 1 134 ? -9.701 4.712 -2.227 1.00 90.00 134 LEU A C 1
ATOM 1056 O O . LEU A 1 134 ? -8.638 5.073 -2.712 1.00 90.00 134 LEU A O 1
ATOM 1060 N N . PHE A 1 135 ? -10.739 5.539 -2.085 1.00 88.19 135 PHE A N 1
ATOM 1061 C CA . PHE A 1 135 ? -10.693 6.919 -2.559 1.00 88.19 135 PHE A CA 1
ATOM 1062 C C . PHE A 1 135 ? -9.556 7.713 -1.896 1.00 88.19 135 PHE A C 1
ATOM 1064 O O . PHE A 1 135 ? -8.748 8.325 -2.588 1.00 88.19 135 PHE A O 1
ATOM 1071 N N . CYS A 1 136 ? -9.450 7.664 -0.565 1.00 88.12 136 CYS A N 1
ATOM 1072 C CA . CYS A 1 136 ? -8.393 8.361 0.167 1.00 88.12 136 CYS A CA 1
ATOM 1073 C C . CYS A 1 136 ? -7.003 7.830 -0.181 1.00 88.12 136 CYS A C 1
ATOM 1075 O O . CYS A 1 136 ? -6.064 8.613 -0.279 1.00 88.12 136 CYS A O 1
ATOM 1077 N N . SER A 1 137 ? -6.876 6.527 -0.421 1.00 88.31 137 SER A N 1
ATOM 1078 C CA . SER A 1 137 ? -5.629 5.924 -0.878 1.00 88.31 137 SER A CA 1
ATOM 1079 C C . SER A 1 137 ? -5.281 6.327 -2.313 1.00 88.31 137 SER A C 1
ATOM 1081 O O . SER A 1 137 ? -4.136 6.666 -2.571 1.00 88.31 137 SER A O 1
ATOM 1083 N N . CYS A 1 138 ? -6.239 6.404 -3.237 1.00 87.12 138 CYS A N 1
ATOM 1084 C CA . CYS A 1 138 ? -6.001 6.944 -4.579 1.00 87.12 138 CYS A CA 1
ATOM 1085 C C . CYS A 1 138 ? -5.558 8.410 -4.530 1.00 87.12 138 CYS A C 1
ATOM 1087 O O . CYS A 1 138 ? -4.639 8.804 -5.242 1.00 87.12 138 CYS A O 1
ATOM 1089 N N . MET A 1 139 ? -6.188 9.213 -3.674 1.00 84.75 139 MET A N 1
ATOM 1090 C CA . MET A 1 139 ? -5.820 10.613 -3.487 1.00 84.75 139 MET A CA 1
ATOM 1091 C C . MET A 1 139 ? -4.431 10.759 -2.851 1.00 84.75 139 MET A C 1
ATOM 1093 O O . MET A 1 139 ? -3.664 11.614 -3.279 1.00 84.75 139 MET A O 1
ATOM 1097 N N . LEU A 1 140 ? -4.081 9.907 -1.881 1.00 83.50 140 LEU A N 1
ATOM 1098 C CA . LEU A 1 140 ? -2.739 9.823 -1.294 1.00 83.50 140 LEU A CA 1
ATOM 1099 C C . LEU A 1 140 ? -1.684 9.535 -2.368 1.00 83.50 140 LEU A C 1
ATOM 1101 O O . LEU A 1 140 ? -0.678 10.229 -2.440 1.00 83.50 140 LEU A O 1
ATOM 1105 N N . GLU A 1 141 ? -1.930 8.548 -3.223 1.00 80.00 141 GLU A N 1
ATOM 1106 C CA . GLU A 1 141 ? -1.008 8.177 -4.300 1.00 80.00 141 GLU A CA 1
ATOM 1107 C C . GLU A 1 141 ? -0.901 9.272 -5.362 1.00 80.00 141 GLU A C 1
ATOM 1109 O O . GLU A 1 141 ? 0.195 9.589 -5.816 1.00 80.00 141 GLU A O 1
ATOM 1114 N N . LEU A 1 142 ? -2.015 9.928 -5.701 1.00 79.19 142 LEU A N 1
ATOM 1115 C CA . LEU A 1 142 ? -2.003 11.090 -6.586 1.00 79.19 142 LEU A CA 1
ATOM 1116 C C . LEU A 1 142 ? -1.199 12.246 -5.977 1.00 79.19 142 LEU A C 1
ATOM 1118 O O . LEU A 1 142 ? -0.388 12.856 -6.669 1.00 79.19 142 LEU A O 1
ATOM 1122 N N . ALA A 1 143 ? -1.381 12.526 -4.685 1.00 78.94 143 ALA A N 1
ATOM 1123 C CA . ALA A 1 143 ? -0.617 13.545 -3.976 1.00 78.94 143 ALA A CA 1
ATOM 1124 C C . ALA A 1 143 ? 0.875 13.193 -3.948 1.00 78.94 143 ALA A C 1
ATOM 1126 O O . ALA A 1 143 ? 1.698 14.043 -4.275 1.00 78.94 143 ALA A O 1
ATOM 1127 N N . ASN A 1 144 ? 1.224 11.938 -3.653 1.00 74.62 144 ASN A N 1
ATOM 1128 C CA . ASN A 1 144 ? 2.600 11.452 -3.720 1.00 74.62 144 ASN A CA 1
ATOM 1129 C C . ASN A 1 144 ? 3.176 11.634 -5.127 1.00 74.62 144 ASN A C 1
ATOM 1131 O O . ASN A 1 144 ? 4.263 12.179 -5.260 1.00 74.62 144 ASN A O 1
ATOM 1135 N N . ALA A 1 145 ? 2.447 11.270 -6.184 1.00 71.19 145 ALA A N 1
ATOM 1136 C CA . ALA A 1 145 ? 2.895 11.449 -7.564 1.00 71.19 145 ALA A CA 1
ATOM 1137 C C . ALA A 1 145 ? 3.119 12.931 -7.922 1.00 71.19 145 ALA A C 1
ATOM 1139 O O . ALA A 1 145 ? 4.149 13.283 -8.500 1.00 71.19 145 ALA A O 1
ATOM 1140 N N . MET A 1 146 ? 2.195 13.815 -7.532 1.00 69.19 146 MET A N 1
ATOM 1141 C CA . MET A 1 146 ? 2.317 15.260 -7.760 1.00 69.19 146 MET A CA 1
ATOM 1142 C C . MET A 1 146 ? 3.481 15.877 -6.975 1.00 69.19 146 MET A C 1
ATOM 1144 O O . MET A 1 146 ? 4.139 16.791 -7.466 1.00 69.19 146 MET A O 1
ATOM 1148 N N . LEU A 1 147 ? 3.762 15.360 -5.779 1.00 65.25 147 LEU A N 1
ATOM 1149 C CA . LEU A 1 147 ? 4.826 15.835 -4.894 1.00 65.25 147 LEU A CA 1
ATOM 1150 C C . LEU A 1 147 ? 6.184 15.155 -5.170 1.00 65.25 147 LEU A C 1
ATOM 1152 O O . LEU A 1 147 ? 7.235 15.685 -4.819 1.00 65.25 147 LEU A O 1
ATOM 1156 N N . ILE A 1 148 ? 6.219 14.037 -5.895 1.00 60.09 148 ILE A N 1
ATOM 1157 C CA . ILE A 1 148 ? 7.462 13.460 -6.424 1.00 60.09 148 ILE A CA 1
ATOM 1158 C C . ILE A 1 148 ? 8.022 14.322 -7.566 1.00 60.09 148 ILE A C 1
ATOM 1160 O O . ILE A 1 148 ? 9.243 14.400 -7.710 1.00 60.09 148 ILE A O 1
ATOM 1164 N N . ALA A 1 149 ? 7.186 15.028 -8.335 1.00 60.12 149 ALA A N 1
ATOM 1165 C CA . ALA A 1 149 ? 7.660 15.881 -9.430 1.00 60.12 149 ALA A CA 1
ATOM 1166 C C . ALA A 1 149 ? 8.675 16.962 -8.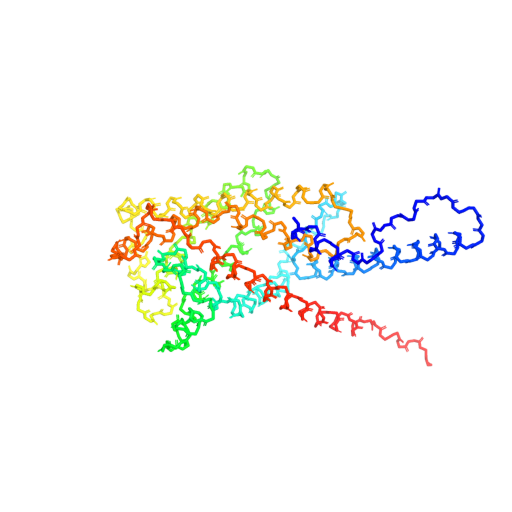970 1.00 60.12 149 ALA A C 1
ATOM 1168 O O . ALA A 1 149 ? 9.717 17.099 -9.612 1.00 60.12 149 ALA A O 1
ATOM 1169 N N . PRO A 1 150 ? 8.475 17.651 -7.829 1.00 62.16 150 PRO A N 1
ATOM 1170 C CA . PRO A 1 150 ? 9.496 18.508 -7.224 1.00 62.16 150 PRO A CA 1
ATOM 1171 C C . PRO A 1 150 ? 10.751 17.780 -6.734 1.00 62.16 150 PRO A C 1
ATOM 1173 O O . PRO A 1 150 ? 11.826 18.364 -6.768 1.00 62.16 150 PRO A O 1
ATOM 1176 N N . SER A 1 151 ? 10.667 16.514 -6.305 1.00 58.75 151 SER A N 1
ATOM 1177 C CA . SER A 1 151 ? 11.856 15.769 -5.851 1.00 58.75 151 SER A CA 1
ATOM 1178 C C . SER A 1 151 ? 12.884 15.555 -6.970 1.00 58.75 151 SER A C 1
ATOM 1180 O O . SER A 1 151 ? 14.078 15.507 -6.698 1.00 58.75 151 SER A O 1
ATOM 1182 N N . ALA A 1 152 ? 12.442 15.537 -8.234 1.00 60.31 152 ALA A N 1
ATOM 1183 C CA . ALA A 1 152 ? 13.325 15.518 -9.400 1.00 60.31 152 ALA A CA 1
ATOM 1184 C C . ALA A 1 152 ? 14.079 16.845 -9.623 1.00 60.31 152 ALA A C 1
ATOM 1186 O O . ALA A 1 152 ? 15.064 16.867 -10.359 1.00 60.31 152 ALA A O 1
ATOM 1187 N N . LEU A 1 153 ? 13.645 17.942 -8.988 1.00 63.81 153 LEU A N 1
ATOM 1188 C CA . LEU A 1 153 ? 14.351 19.228 -9.004 1.00 63.81 153 LEU A CA 1
ATOM 1189 C C . LEU A 1 153 ? 15.542 19.247 -8.033 1.00 63.81 153 LEU A C 1
ATOM 1191 O O . LEU A 1 153 ? 16.387 20.135 -8.128 1.00 63.81 153 LEU A O 1
ATOM 1195 N N . PHE A 1 154 ? 15.629 18.274 -7.119 1.00 69.69 154 PHE A N 1
ATOM 1196 C CA . PHE A 1 154 ? 16.680 18.191 -6.111 1.00 69.69 154 PHE A CA 1
ATOM 1197 C C . PHE A 1 154 ? 17.563 16.958 -6.364 1.00 69.69 154 PHE A C 1
ATOM 1199 O O . PHE A 1 154 ? 17.179 15.845 -6.010 1.00 69.69 154 PHE A O 1
ATOM 1206 N N . PRO A 1 155 ? 18.758 17.120 -6.962 1.00 63.75 155 PRO A N 1
ATOM 1207 C CA . PRO A 1 155 ? 19.659 15.996 -7.237 1.00 63.75 155 PRO A CA 1
ATOM 1208 C C . PRO A 1 155 ? 20.288 15.403 -5.966 1.00 63.75 155 PRO A C 1
ATOM 1210 O O . PRO A 1 155 ? 20.812 14.290 -5.996 1.00 63.75 155 PRO A O 1
ATOM 1213 N N . ASP A 1 156 ? 20.247 16.141 -4.855 1.00 78.44 156 ASP A N 1
ATOM 1214 C CA . ASP A 1 156 ? 20.774 15.709 -3.568 1.00 78.44 156 ASP A CA 1
ATOM 1215 C C . ASP A 1 156 ? 19.809 14.729 -2.854 1.00 78.44 156 ASP A C 1
ATOM 1217 O O . ASP A 1 156 ? 18.642 15.067 -2.614 1.00 78.44 156 ASP A O 1
ATOM 1221 N N . PRO A 1 157 ? 20.270 13.520 -2.473 1.00 72.12 157 PRO A N 1
ATOM 1222 C CA . PRO A 1 157 ? 19.421 12.497 -1.863 1.00 72.12 157 PRO A CA 1
ATOM 1223 C C . PRO A 1 157 ? 18.858 12.902 -0.494 1.00 72.12 157 PRO A C 1
ATOM 1225 O O . PRO A 1 157 ? 17.770 12.450 -0.133 1.00 72.12 157 PRO A O 1
ATOM 1228 N N . VAL A 1 158 ? 19.557 13.757 0.264 1.00 78.25 158 VAL A N 1
ATOM 1229 C CA . VAL A 1 158 ? 19.084 14.233 1.575 1.00 78.25 158 VAL A CA 1
ATOM 1230 C C . VAL A 1 158 ? 17.903 15.179 1.387 1.00 78.25 158 VAL A C 1
ATOM 1232 O O . VAL A 1 158 ? 16.865 15.015 2.025 1.00 78.25 158 VAL A O 1
ATOM 1235 N N . THR A 1 159 ? 18.019 16.114 0.451 1.00 77.31 159 THR A N 1
ATOM 1236 C CA . THR A 1 159 ? 16.955 17.061 0.106 1.00 77.31 159 THR A CA 1
ATOM 1237 C C . THR A 1 159 ? 15.721 16.335 -0.433 1.00 77.31 159 THR A C 1
ATOM 1239 O O . THR A 1 159 ? 14.601 16.612 0.000 1.00 77.31 159 THR A O 1
ATOM 1242 N N . GLY A 1 160 ? 15.913 15.333 -1.300 1.00 74.38 160 GLY A N 1
ATOM 1243 C CA . GLY A 1 160 ? 14.826 14.475 -1.776 1.00 74.38 160 GLY A CA 1
ATOM 1244 C C . GLY A 1 160 ? 14.123 13.714 -0.644 1.00 74.38 160 GLY A C 1
ATOM 1245 O O . GLY A 1 160 ? 12.894 13.623 -0.626 1.00 74.38 160 GLY A O 1
ATOM 1246 N N . MET A 1 161 ? 14.877 13.216 0.342 1.00 74.50 161 MET A N 1
ATOM 1247 C CA . MET A 1 161 ? 14.321 12.554 1.526 1.00 74.50 161 MET A CA 1
ATOM 1248 C C . MET A 1 161 ? 13.521 13.523 2.410 1.00 74.50 161 MET A C 1
ATOM 1250 O O . MET A 1 161 ? 12.419 13.177 2.834 1.00 74.50 161 MET A O 1
ATOM 1254 N N . ILE A 1 162 ? 14.025 14.741 2.647 1.00 80.06 162 ILE A N 1
ATOM 1255 C CA . ILE A 1 162 ? 13.310 15.783 3.406 1.00 80.06 162 ILE A CA 1
ATOM 1256 C C . ILE A 1 162 ? 11.990 16.129 2.715 1.00 80.06 162 ILE A C 1
ATOM 1258 O O . ILE A 1 162 ? 10.946 16.162 3.365 1.00 80.06 162 ILE A O 1
ATOM 1262 N N . TYR A 1 163 ? 12.005 16.320 1.394 1.00 77.88 163 TYR A N 1
ATOM 1263 C CA . TYR A 1 163 ? 10.797 16.646 0.640 1.00 77.88 163 TYR A CA 1
ATOM 1264 C C . TYR A 1 163 ? 9.753 15.522 0.703 1.00 77.88 163 TYR A C 1
ATOM 1266 O O . TYR A 1 163 ? 8.565 15.772 0.924 1.00 77.88 163 TYR A O 1
ATOM 1274 N N . LYS A 1 164 ? 10.191 14.263 0.576 1.00 74.00 164 LYS A N 1
ATOM 1275 C CA . LYS A 1 164 ? 9.325 13.086 0.756 1.00 74.00 164 LYS A CA 1
ATOM 1276 C C . LYS A 1 164 ? 8.761 13.000 2.173 1.00 74.00 164 LYS A C 1
ATOM 1278 O O . LYS A 1 164 ? 7.590 12.669 2.351 1.00 74.00 164 LYS A O 1
ATOM 1283 N N . TRP A 1 165 ? 9.556 13.335 3.184 1.00 79.50 165 TRP A N 1
ATOM 1284 C CA . TRP A 1 165 ? 9.091 13.374 4.566 1.00 79.50 165 TRP A CA 1
ATOM 1285 C C . TRP A 1 165 ? 8.032 14.465 4.778 1.00 79.50 165 TRP A C 1
ATOM 1287 O O . TRP A 1 165 ? 6.972 14.181 5.329 1.00 79.50 165 TRP A O 1
ATOM 1297 N N . MET A 1 166 ? 8.241 15.676 4.250 1.00 81.62 166 MET A N 1
ATOM 1298 C CA . MET A 1 166 ? 7.233 16.749 4.270 1.00 81.62 166 MET A CA 1
ATOM 1299 C C . MET A 1 166 ? 5.948 16.350 3.531 1.00 81.62 166 MET A C 1
ATOM 1301 O O . MET A 1 166 ? 4.846 16.576 4.024 1.00 81.62 166 MET A O 1
ATOM 1305 N N . THR A 1 167 ? 6.088 15.701 2.375 1.00 80.56 167 THR A N 1
ATOM 1306 C CA . THR A 1 167 ? 4.970 15.144 1.596 1.00 80.56 167 THR A CA 1
ATOM 1307 C C . THR A 1 167 ? 4.177 14.125 2.405 1.00 80.56 167 THR A C 1
ATOM 1309 O O . THR A 1 167 ? 2.946 14.149 2.420 1.00 80.56 167 THR A O 1
ATOM 1312 N N . THR A 1 168 ? 4.885 13.258 3.129 1.00 81.69 168 THR A N 1
ATOM 1313 C CA . THR A 1 168 ? 4.263 12.292 4.032 1.00 81.69 168 THR A CA 1
ATOM 1314 C C . THR A 1 168 ? 3.437 13.039 5.075 1.00 81.69 168 THR A C 1
ATOM 1316 O O . THR A 1 168 ? 2.248 12.781 5.182 1.00 81.69 168 THR A O 1
ATOM 1319 N N . TRP A 1 169 ? 3.991 14.052 5.747 1.00 82.19 169 TRP A N 1
ATOM 1320 C CA . TRP A 1 169 ? 3.248 14.845 6.737 1.00 82.19 169 TRP A CA 1
ATOM 1321 C C . TRP A 1 169 ? 1.954 15.466 6.212 1.00 82.19 169 TRP A C 1
ATOM 1323 O O . TRP A 1 169 ? 0.929 15.399 6.888 1.00 82.19 169 TRP A O 1
ATOM 1333 N N . VAL A 1 170 ? 1.976 16.015 4.997 1.00 82.56 170 VAL A N 1
ATOM 1334 C CA . VAL A 1 170 ? 0.781 16.599 4.364 1.00 82.56 170 VAL A CA 1
ATOM 1335 C C . VAL A 1 170 ? -0.286 15.537 4.084 1.00 82.56 170 VAL A C 1
ATOM 1337 O O . VAL A 1 170 ? -1.482 15.815 4.162 1.00 82.56 170 VAL A O 1
ATOM 1340 N N . THR A 1 171 ? 0.129 14.312 3.773 1.00 85.12 171 THR A N 1
ATOM 1341 C CA . THR A 1 171 ? -0.769 13.238 3.340 1.00 85.12 171 THR A CA 1
ATOM 1342 C C . THR A 1 171 ? -1.161 12.257 4.451 1.00 85.12 171 THR A C 1
ATOM 1344 O O . THR A 1 171 ? -2.117 11.491 4.282 1.00 85.12 171 THR A O 1
ATOM 1347 N N . ILE A 1 172 ? -0.514 12.309 5.624 1.00 85.56 172 ILE A N 1
ATOM 1348 C CA . ILE A 1 172 ? -0.855 11.459 6.774 1.00 85.56 172 ILE A CA 1
ATOM 1349 C C . ILE A 1 172 ? -2.342 11.538 7.150 1.00 85.56 172 ILE A C 1
ATOM 1351 O O . ILE A 1 172 ? -2.908 10.474 7.394 1.00 85.56 172 ILE A O 1
ATOM 1355 N N . PRO A 1 173 ? -3.036 12.696 7.167 1.00 85.62 173 PRO A N 1
ATOM 1356 C CA . PRO A 1 173 ? -4.459 12.717 7.509 1.00 85.62 173 PRO A CA 1
ATOM 1357 C C . PRO A 1 173 ? -5.309 11.811 6.606 1.00 85.62 173 PRO A C 1
ATOM 1359 O O . PRO A 1 173 ? -6.250 11.168 7.076 1.00 85.62 173 PRO A O 1
ATOM 1362 N N . TRP A 1 174 ? -4.962 11.723 5.318 1.00 87.25 174 TRP A N 1
ATOM 1363 C CA . TRP A 1 174 ? -5.655 10.871 4.351 1.00 87.25 174 TRP A CA 1
ATOM 1364 C C . TRP A 1 174 ? -5.305 9.402 4.550 1.00 87.25 174 TRP A C 1
ATOM 1366 O O . TRP A 1 174 ? -6.201 8.559 4.533 1.00 87.25 174 TRP A O 1
ATOM 1376 N N . ASN A 1 175 ? -4.030 9.103 4.806 1.00 88.00 175 ASN A N 1
ATOM 1377 C CA . ASN A 1 175 ? -3.584 7.747 5.111 1.00 88.00 175 ASN A CA 1
ATOM 1378 C C . ASN A 1 175 ? -4.224 7.227 6.413 1.00 88.00 175 ASN A C 1
ATOM 1380 O O . ASN A 1 175 ? -4.805 6.145 6.448 1.00 88.00 175 ASN A O 1
ATOM 1384 N N . TYR A 1 176 ? -4.221 8.048 7.464 1.00 88.81 176 TYR A N 1
ATOM 1385 C CA . TYR A 1 176 ? -4.837 7.752 8.753 1.00 88.81 176 TYR A CA 1
ATOM 1386 C C . TYR A 1 176 ? -6.349 7.520 8.622 1.00 88.81 176 TYR A C 1
ATOM 1388 O O . TYR A 1 176 ? -6.874 6.541 9.158 1.00 88.81 176 TYR A O 1
ATOM 1396 N N . PHE A 1 177 ? -7.058 8.358 7.857 1.00 89.50 177 PHE A N 1
ATOM 1397 C CA . PHE A 1 177 ? -8.481 8.146 7.581 1.00 89.50 177 PHE A CA 1
ATOM 1398 C C . PHE A 1 177 ? -8.738 6.867 6.771 1.00 89.50 177 PHE A C 1
ATOM 1400 O O . PHE A 1 177 ? -9.625 6.095 7.140 1.00 89.50 177 PHE A O 1
ATOM 1407 N N . SER A 1 178 ? -7.948 6.623 5.718 1.00 90.06 178 SER A N 1
ATOM 1408 C CA . SER A 1 178 ? -8.051 5.421 4.881 1.00 90.06 178 SER A CA 1
ATOM 1409 C C . SER A 1 178 ? -7.866 4.152 5.710 1.00 90.06 178 SER A C 1
ATOM 1411 O O . SER A 1 178 ? -8.716 3.264 5.695 1.00 90.06 178 SER A O 1
ATOM 1413 N N . LEU A 1 179 ? -6.820 4.094 6.538 1.00 89.12 179 LEU A N 1
ATOM 1414 C CA . LEU A 1 179 ? -6.562 2.947 7.408 1.00 89.12 179 LEU A CA 1
ATOM 1415 C C . LEU A 1 179 ? -7.701 2.711 8.399 1.00 89.12 179 LEU A C 1
ATOM 1417 O O . LEU A 1 179 ? -8.146 1.577 8.574 1.00 89.12 179 LEU A O 1
ATOM 1421 N N . ARG A 1 180 ? -8.250 3.774 8.991 1.00 89.06 180 ARG A N 1
ATOM 1422 C CA . ARG A 1 180 ? -9.428 3.659 9.859 1.00 89.06 180 ARG A CA 1
ATOM 1423 C C . ARG A 1 180 ? -10.661 3.138 9.115 1.00 89.06 180 ARG A C 1
ATOM 1425 O O . ARG A 1 180 ? -11.402 2.330 9.672 1.00 89.06 180 ARG A O 1
ATOM 1432 N N . GLN A 1 181 ? -10.873 3.521 7.857 1.00 88.12 181 GLN A N 1
ATOM 1433 C CA . GLN A 1 181 ? -11.937 2.951 7.021 1.00 88.12 181 GLN A CA 1
ATOM 1434 C C . GLN A 1 181 ? -11.710 1.458 6.737 1.00 88.12 181 GLN A C 1
ATOM 1436 O O . GLN A 1 181 ? -12.623 0.659 6.933 1.00 88.12 181 GLN A O 1
ATOM 1441 N N . VAL A 1 182 ? -10.491 1.067 6.351 1.00 87.19 182 VAL A N 1
ATOM 1442 C CA . VAL A 1 182 ? -10.109 -0.329 6.054 1.00 87.19 182 VAL A CA 1
ATOM 1443 C C . VAL A 1 182 ? -10.315 -1.248 7.263 1.00 87.19 182 VAL A C 1
ATOM 1445 O O . VAL A 1 182 ? -10.843 -2.364 7.142 1.00 87.19 182 VAL A O 1
ATOM 1448 N N . ILE A 1 183 ? -9.930 -0.754 8.441 1.00 85.06 183 ILE A N 1
ATOM 1449 C CA . ILE A 1 183 ? -10.102 -1.428 9.730 1.00 85.06 183 ILE A CA 1
ATOM 1450 C C . ILE A 1 183 ? -11.591 -1.423 10.133 1.00 85.06 183 ILE A C 1
ATOM 1452 O O . ILE A 1 183 ? -12.068 -2.381 10.734 1.00 85.06 183 ILE A O 1
ATOM 1456 N N . GLY A 1 184 ? -12.373 -0.437 9.688 1.00 80.75 184 GLY A N 1
ATOM 1457 C CA . GLY A 1 184 ? -13.826 -0.374 9.872 1.00 80.75 184 GLY A CA 1
ATOM 1458 C C . GLY A 1 184 ? -14.271 0.508 11.038 1.00 80.75 184 GLY A C 1
ATOM 1459 O O . GLY A 1 184 ? -15.353 0.297 11.576 1.00 80.75 184 GLY A O 1
ATOM 1460 N N . THR A 1 185 ? -13.452 1.485 11.431 1.00 77.81 185 THR A N 1
ATOM 1461 C CA . THR A 1 185 ? -13.687 2.373 12.584 1.00 77.81 185 THR A CA 1
ATOM 1462 C C . THR A 1 185 ? -14.249 3.746 12.205 1.00 77.81 185 THR A C 1
ATOM 1464 O O . THR A 1 185 ? -14.653 4.494 13.089 1.00 77.81 185 THR A O 1
ATOM 1467 N N . ASN A 1 186 ? -14.313 4.080 10.910 1.00 71.81 186 ASN A N 1
ATOM 1468 C CA . ASN A 1 186 ? -14.822 5.365 10.395 1.00 71.81 186 ASN A CA 1
ATOM 1469 C C . ASN A 1 186 ? -16.174 5.257 9.659 1.00 71.81 186 ASN A C 1
ATOM 1471 O O . ASN A 1 186 ? -16.515 6.107 8.840 1.00 71.81 186 ASN A O 1
ATOM 1475 N N . GLY A 1 187 ? -16.965 4.217 9.938 1.00 69.94 187 GLY A N 1
ATOM 1476 C CA . GLY A 1 187 ? -18.269 4.035 9.292 1.00 69.94 187 GLY A CA 1
ATOM 1477 C C . GLY A 1 187 ? -18.160 3.860 7.770 1.00 69.94 187 GLY A C 1
ATOM 1478 O O . GLY A 1 187 ? -17.239 3.208 7.281 1.00 69.94 187 GLY A O 1
ATOM 1479 N N . THR A 1 188 ? -19.125 4.405 7.022 1.00 69.44 188 THR A N 1
ATOM 1480 C CA . THR A 1 188 ? -19.212 4.293 5.550 1.00 69.44 188 THR A CA 1
ATOM 1481 C C . THR A 1 188 ? -18.960 5.611 4.815 1.00 69.44 188 THR A C 1
ATOM 1483 O O . THR A 1 188 ? -19.294 5.716 3.635 1.00 69.44 188 THR A O 1
ATOM 1486 N N . GLU A 1 189 ? -18.440 6.636 5.496 1.00 79.25 189 GLU A N 1
ATOM 1487 C CA . GLU A 1 189 ? -18.052 7.893 4.843 1.00 79.25 189 GLU A CA 1
ATOM 1488 C C . GLU A 1 189 ? -16.997 7.602 3.772 1.00 79.25 189 GLU A C 1
ATOM 1490 O O . GLU A 1 189 ? -16.134 6.760 3.995 1.00 79.25 189 GLU A O 1
ATOM 1495 N N . LEU A 1 190 ? -17.064 8.254 2.606 1.00 73.94 190 LEU A N 1
ATOM 1496 C CA . LEU A 1 190 ? -16.094 8.048 1.518 1.00 73.94 190 LEU A CA 1
ATOM 1497 C C . LEU A 1 190 ? -14.825 8.888 1.701 1.00 73.94 190 LEU A C 1
ATOM 1499 O O . LEU A 1 190 ? -13.747 8.464 1.290 1.00 73.94 190 LEU A O 1
ATOM 1503 N N . MET A 1 191 ? -14.959 10.059 2.324 1.00 77.69 191 MET A N 1
ATOM 1504 C CA . MET A 1 191 ? -13.908 11.061 2.496 1.00 77.69 191 MET A CA 1
ATOM 1505 C C . MET A 1 191 ? -13.926 11.600 3.928 1.00 77.69 191 MET A C 1
ATOM 1507 O O . MET A 1 191 ? -14.994 11.618 4.544 1.00 77.69 191 MET A O 1
ATOM 1511 N N . PRO A 1 192 ? -12.781 12.074 4.452 1.00 80.88 192 PRO A N 1
ATOM 1512 C CA . PRO A 1 192 ? -12.743 12.729 5.749 1.00 80.88 192 PRO A CA 1
ATOM 1513 C C . PRO A 1 192 ? -13.602 13.993 5.729 1.00 80.88 192 PRO A C 1
ATOM 1515 O O . PRO A 1 192 ? -13.443 14.851 4.860 1.00 80.88 192 PRO A O 1
ATOM 1518 N N . SER A 1 193 ? -14.487 14.137 6.715 1.00 84.88 193 SER A N 1
ATOM 1519 C CA . SER A 1 193 ? -15.202 15.397 6.920 1.00 84.88 193 SER A CA 1
ATOM 1520 C C . SER A 1 193 ? -14.227 16.540 7.225 1.00 84.88 193 SER A C 1
ATOM 1522 O O . SER A 1 193 ? -13.135 16.333 7.763 1.00 84.88 193 SER A O 1
ATOM 1524 N N . LEU A 1 194 ? -14.635 17.783 6.950 1.00 84.81 194 LEU A N 1
ATOM 1525 C CA . LEU A 1 194 ? -13.844 18.958 7.334 1.00 84.81 194 LEU A CA 1
ATOM 1526 C C . LEU A 1 194 ? -13.565 18.975 8.846 1.00 84.81 194 LEU A C 1
ATOM 1528 O O . LEU A 1 194 ? -12.484 19.370 9.274 1.00 84.81 194 LEU A O 1
ATOM 1532 N N . THR A 1 195 ? -14.519 18.508 9.653 1.00 87.12 195 THR A N 1
ATOM 1533 C CA . THR A 1 195 ? -14.365 18.353 11.104 1.00 87.12 195 THR A CA 1
ATOM 1534 C C . THR A 1 195 ? -13.272 17.345 11.446 1.00 87.12 195 THR A C 1
ATOM 1536 O O . THR A 1 195 ? -12.431 17.633 12.295 1.00 87.12 195 THR A O 1
ATOM 1539 N N . PHE A 1 196 ? -13.232 16.199 10.760 1.00 86.75 196 PHE A N 1
ATOM 1540 C CA . PHE A 1 196 ? -12.151 15.227 10.916 1.00 86.75 196 PHE A CA 1
ATOM 1541 C C . PHE A 1 196 ? -10.800 15.837 10.538 1.00 86.75 196 PHE A C 1
ATOM 1543 O O . PHE A 1 196 ? -9.843 15.721 11.298 1.00 86.75 196 PHE A O 1
ATOM 1550 N N . TYR A 1 197 ? -10.727 16.544 9.408 1.00 84.12 197 TYR A N 1
ATOM 1551 C CA . TYR A 1 197 ? -9.489 17.175 8.954 1.00 84.12 197 TYR A CA 1
ATOM 1552 C C . TYR A 1 197 ? -8.989 18.244 9.936 1.00 84.12 197 TYR A C 1
ATOM 1554 O O . TYR A 1 197 ? -7.809 18.264 10.279 1.00 84.12 197 TYR A O 1
ATOM 1562 N N . LYS A 1 198 ? -9.885 19.098 10.449 1.00 87.25 198 LYS A N 1
ATOM 1563 C CA . LYS A 1 198 ? -9.561 20.089 11.489 1.00 87.25 198 LYS A CA 1
ATOM 1564 C C . LYS A 1 198 ? -9.076 19.426 12.774 1.00 87.25 198 LYS A C 1
ATOM 1566 O O . LYS A 1 198 ? -8.127 19.909 13.377 1.00 87.25 198 LYS A O 1
ATOM 1571 N N . LYS A 1 199 ? -9.705 18.317 13.173 1.00 87.94 199 LYS A N 1
ATOM 1572 C CA . LYS A 1 199 ? -9.308 17.550 14.356 1.00 87.94 199 LYS A CA 1
ATOM 1573 C C . LYS A 1 199 ? -7.913 16.951 14.187 1.00 87.94 199 LYS A C 1
ATOM 1575 O O . LYS A 1 199 ? -7.083 17.119 15.063 1.00 87.94 199 LYS A O 1
ATOM 1580 N N . VAL A 1 200 ? -7.646 16.302 13.056 1.00 85.81 200 VAL A N 1
ATOM 1581 C CA . VAL A 1 200 ? -6.369 15.623 12.791 1.00 85.81 200 VAL A CA 1
ATOM 1582 C C . VAL A 1 200 ? -5.201 16.596 12.596 1.00 85.81 200 VAL A C 1
ATOM 1584 O O . VAL A 1 200 ? -4.068 16.235 12.883 1.00 85.81 200 VAL A O 1
ATOM 1587 N N . ASN A 1 201 ? -5.464 17.831 12.167 1.00 84.44 201 ASN A N 1
ATOM 1588 C CA . ASN A 1 201 ? -4.444 18.882 12.087 1.00 84.44 201 ASN A CA 1
ATOM 1589 C C . ASN A 1 201 ? -4.328 19.728 13.366 1.00 84.44 201 ASN A C 1
ATOM 1591 O O . ASN A 1 201 ? -3.547 20.679 13.396 1.00 84.44 201 ASN A O 1
ATOM 1595 N N . ASN A 1 202 ? -5.099 19.428 14.414 1.00 89.31 202 ASN A N 1
ATOM 1596 C CA . ASN A 1 202 ? -4.939 20.094 15.700 1.00 89.31 202 ASN A CA 1
ATOM 1597 C C . ASN A 1 202 ? -3.638 19.591 16.370 1.00 89.31 202 ASN A C 1
ATOM 1599 O O . ASN A 1 202 ? -3.484 18.377 16.517 1.00 89.31 202 ASN A O 1
ATOM 1603 N N . PRO A 1 203 ? -2.720 20.479 16.801 1.00 87.38 203 PRO A N 1
ATOM 1604 C CA . PRO A 1 203 ? -1.469 20.076 17.443 1.00 87.38 203 PRO A CA 1
ATOM 1605 C C . PRO A 1 203 ? -1.652 19.183 18.674 1.00 87.38 203 PRO A C 1
ATOM 1607 O O . PRO A 1 203 ? -0.903 18.226 18.826 1.00 87.38 203 PRO A O 1
ATOM 1610 N N . GLU A 1 204 ? -2.652 19.446 19.517 1.00 89.62 204 GLU A N 1
ATOM 1611 C CA . GLU A 1 204 ? -2.956 18.625 20.697 1.00 89.62 204 GLU A CA 1
ATOM 1612 C C . GLU A 1 204 ? -3.345 17.209 20.270 1.00 89.62 204 GLU A C 1
ATOM 1614 O O . GLU A 1 204 ? -2.798 16.235 20.774 1.00 89.62 204 GLU A O 1
ATOM 1619 N N . TYR A 1 205 ? -4.194 17.086 19.245 1.00 87.31 205 TYR A N 1
ATOM 1620 C CA . TYR A 1 205 ? -4.577 15.781 18.708 1.00 87.31 205 TYR A CA 1
ATOM 1621 C C . TYR A 1 205 ? -3.383 15.021 18.117 1.00 87.31 205 TYR A C 1
ATOM 1623 O O . TYR A 1 205 ? -3.275 13.811 18.310 1.00 87.31 205 TYR A O 1
ATOM 1631 N N . ILE A 1 206 ? -2.495 15.715 17.395 1.00 85.81 206 ILE A N 1
ATOM 1632 C CA . ILE A 1 206 ? -1.268 15.121 16.845 1.00 85.81 206 ILE A CA 1
ATOM 1633 C C . ILE A 1 206 ? -0.361 14.643 17.978 1.00 85.81 206 ILE A C 1
ATOM 1635 O O . ILE A 1 206 ? 0.194 13.555 17.870 1.00 85.81 206 ILE A O 1
ATOM 1639 N N . MET A 1 207 ? -0.220 15.423 19.052 1.00 85.25 207 MET A N 1
ATOM 1640 C CA . MET A 1 207 ? 0.578 15.034 20.215 1.00 85.25 207 MET A CA 1
ATOM 1641 C C . MET A 1 207 ? -0.032 13.838 20.945 1.00 85.25 207 MET A C 1
ATOM 1643 O O . MET A 1 207 ? 0.697 12.915 21.286 1.00 85.25 207 MET A O 1
ATOM 1647 N N . ASP A 1 208 ? -1.353 13.787 21.100 1.00 85.44 208 ASP A N 1
ATOM 1648 C CA . ASP A 1 208 ? -2.042 12.649 21.722 1.00 85.44 208 ASP A CA 1
ATOM 1649 C C . ASP A 1 208 ? -1.902 11.351 20.911 1.00 85.44 208 ASP A C 1
ATOM 1651 O O . ASP A 1 208 ? -1.977 10.258 21.466 1.00 85.44 208 ASP A O 1
ATOM 1655 N N . HIS A 1 209 ? -1.671 11.472 19.601 1.00 86.69 209 HIS A N 1
ATOM 1656 C CA . HIS A 1 209 ? -1.541 10.356 18.661 1.00 86.69 209 HIS A CA 1
ATOM 1657 C C . HIS A 1 209 ? -0.146 10.305 18.010 1.00 86.69 209 HIS A C 1
ATOM 1659 O O . HIS A 1 209 ? 0.044 9.811 16.891 1.00 86.69 209 HIS A O 1
ATOM 1665 N N . TRP A 1 210 ? 0.867 10.873 18.671 1.00 84.94 210 TRP A N 1
ATOM 1666 C CA . TRP A 1 210 ? 2.184 11.053 18.054 1.00 84.94 210 TRP A CA 1
ATOM 1667 C C . TRP A 1 210 ? 2.820 9.713 17.669 1.00 84.94 210 TRP A C 1
ATOM 1669 O O . TRP A 1 210 ? 3.591 9.648 16.712 1.00 84.94 210 TRP A O 1
ATOM 1679 N N . VAL A 1 211 ? 2.469 8.638 18.383 1.00 85.25 211 VAL A N 1
ATOM 1680 C CA . VAL A 1 211 ? 2.930 7.277 18.103 1.00 85.25 211 VAL A CA 1
ATOM 1681 C C . VAL A 1 211 ? 2.421 6.817 16.738 1.00 85.25 211 VAL A C 1
ATOM 1683 O O . VAL A 1 211 ? 3.203 6.296 15.947 1.00 85.25 211 VAL A O 1
ATOM 1686 N N . GLU A 1 212 ? 1.148 7.047 16.411 1.00 87.38 212 GLU A N 1
ATOM 1687 C CA . GLU A 1 212 ? 0.559 6.681 15.124 1.00 87.38 212 GLU A CA 1
ATOM 1688 C C . GLU A 1 212 ? 1.119 7.543 13.989 1.00 87.38 212 GLU A C 1
ATOM 1690 O O . GLU A 1 212 ? 1.587 7.005 12.983 1.00 87.38 212 GLU A O 1
ATOM 1695 N N . PHE A 1 213 ? 1.107 8.873 14.152 1.00 85.31 213 PHE A N 1
ATOM 1696 C CA . PHE A 1 213 ? 1.607 9.816 13.139 1.00 85.31 213 PHE A CA 1
ATOM 1697 C C . PHE A 1 213 ? 3.112 9.622 12.887 1.00 85.31 213 PHE A C 1
ATOM 1699 O O . PHE A 1 213 ? 3.568 9.572 11.738 1.00 85.31 213 PHE A O 1
ATOM 1706 N N . GLY A 1 214 ? 3.886 9.446 13.958 1.00 87.12 214 GLY A N 1
ATOM 1707 C CA . GLY A 1 214 ? 5.318 9.180 13.910 1.00 87.12 214 GLY A CA 1
ATOM 1708 C C . GLY A 1 214 ? 5.633 7.829 13.274 1.00 87.12 214 GLY A C 1
ATOM 1709 O O . GLY A 1 214 ? 6.484 7.758 12.387 1.00 87.12 214 GLY A O 1
ATOM 1710 N N . ALA A 1 215 ? 4.915 6.764 13.642 1.00 87.94 215 ALA A N 1
ATOM 1711 C CA . ALA A 1 215 ? 5.137 5.441 13.068 1.00 87.94 215 ALA A CA 1
ATOM 1712 C C . ALA A 1 215 ? 4.724 5.361 11.589 1.00 87.94 215 ALA A C 1
ATOM 1714 O O . ALA A 1 215 ? 5.416 4.706 10.812 1.00 87.94 215 ALA A O 1
ATOM 1715 N N . MET A 1 216 ? 3.660 6.055 11.161 1.00 88.31 216 MET A N 1
ATOM 1716 C CA . MET A 1 216 ? 3.311 6.184 9.736 1.00 88.31 216 MET A CA 1
ATOM 1717 C C . MET A 1 216 ? 4.387 6.921 8.941 1.00 88.31 216 MET A C 1
ATOM 1719 O O . MET A 1 216 ? 4.757 6.489 7.845 1.00 88.31 216 MET A O 1
ATOM 1723 N N . SER A 1 217 ? 4.904 8.017 9.501 1.00 86.38 217 SER A N 1
ATOM 1724 C CA . SER A 1 217 ? 6.001 8.774 8.893 1.00 86.38 217 SER A CA 1
ATOM 1725 C C . SER A 1 217 ? 7.245 7.903 8.744 1.00 86.38 217 SER A C 1
ATOM 1727 O O . SER A 1 217 ? 7.828 7.820 7.663 1.00 86.38 217 SER A O 1
ATOM 1729 N N . LEU A 1 218 ? 7.613 7.194 9.815 1.00 87.25 218 LEU A N 1
ATOM 1730 C CA . LEU A 1 218 ? 8.751 6.283 9.831 1.00 87.25 218 LEU A CA 1
ATOM 1731 C C . LEU A 1 218 ? 8.565 5.133 8.837 1.00 87.25 218 LEU A C 1
ATOM 1733 O O . LEU A 1 218 ? 9.488 4.831 8.089 1.00 87.25 218 LEU A O 1
ATOM 1737 N N . LEU A 1 219 ? 7.378 4.521 8.788 1.00 88.94 219 LEU A N 1
ATOM 1738 C CA . LEU A 1 219 ? 7.056 3.464 7.830 1.00 88.94 219 LEU A CA 1
ATOM 1739 C C . LEU A 1 219 ? 7.251 3.930 6.391 1.00 88.94 219 LEU A C 1
ATOM 1741 O O . LEU A 1 219 ? 7.838 3.196 5.601 1.00 88.94 219 LEU A O 1
ATOM 1745 N N . SER A 1 220 ? 6.794 5.136 6.063 1.00 83.25 220 SER A N 1
ATOM 1746 C CA . SER A 1 220 ? 6.910 5.687 4.710 1.00 83.25 220 SER A CA 1
ATOM 1747 C C . SER A 1 220 ? 8.377 5.883 4.315 1.00 83.25 220 SER A C 1
ATOM 1749 O O . SER A 1 220 ? 8.799 5.429 3.253 1.00 83.25 220 SER A O 1
ATOM 1751 N N . VAL A 1 221 ? 9.187 6.467 5.206 1.00 82.31 221 VAL A N 1
ATOM 1752 C CA . VAL A 1 221 ? 10.627 6.676 4.972 1.00 82.31 221 VAL A CA 1
ATOM 1753 C C . VAL A 1 221 ? 11.381 5.345 4.886 1.00 82.31 221 VAL A C 1
ATOM 1755 O O . VAL A 1 221 ? 12.157 5.132 3.956 1.00 82.31 221 VAL A O 1
ATOM 1758 N N . VAL A 1 222 ? 11.147 4.427 5.827 1.00 86.50 222 VAL A N 1
ATOM 1759 C CA . VAL A 1 222 ? 11.822 3.121 5.866 1.00 86.50 222 VAL A CA 1
ATOM 1760 C C . VAL A 1 222 ? 11.436 2.272 4.660 1.00 86.50 222 VAL A C 1
ATOM 1762 O O . VAL A 1 222 ? 12.319 1.687 4.040 1.00 86.50 222 VAL A O 1
ATOM 1765 N N . SER A 1 223 ? 10.151 2.222 4.293 1.00 85.31 223 SER A N 1
ATOM 1766 C CA . SER A 1 223 ? 9.689 1.470 3.121 1.00 85.31 223 SER A CA 1
ATOM 1767 C C . SER A 1 223 ? 10.384 1.938 1.854 1.00 85.31 223 SER A C 1
ATOM 1769 O O . SER A 1 223 ? 10.895 1.115 1.097 1.00 85.31 223 SER A O 1
ATOM 1771 N N . GLU A 1 224 ? 10.507 3.248 1.670 1.00 78.75 224 GLU A N 1
ATOM 1772 C CA . GLU A 1 224 ? 11.192 3.816 0.516 1.00 78.75 224 GLU A CA 1
ATOM 1773 C C . GLU A 1 224 ? 12.693 3.497 0.504 1.00 78.75 224 GLU A C 1
ATOM 1775 O O . GLU A 1 224 ? 13.234 3.067 -0.516 1.00 78.75 224 GLU A O 1
ATOM 1780 N N . LEU A 1 225 ? 13.381 3.663 1.640 1.00 81.81 225 LEU A N 1
ATOM 1781 C CA . LEU A 1 225 ? 14.810 3.354 1.754 1.00 81.81 225 LEU A CA 1
ATOM 1782 C C . LEU A 1 225 ? 15.089 1.877 1.482 1.00 81.81 225 LEU A C 1
ATOM 1784 O O . LEU A 1 225 ? 16.030 1.544 0.756 1.00 81.81 225 LEU A O 1
ATOM 1788 N N . VAL A 1 226 ? 14.261 0.992 2.037 1.00 84.12 226 VAL A N 1
ATOM 1789 C CA . VAL A 1 226 ? 14.371 -0.449 1.826 1.00 84.12 226 VAL A CA 1
ATOM 1790 C C . VAL A 1 226 ? 14.100 -0.783 0.360 1.00 84.12 226 VAL A C 1
ATOM 1792 O O . VAL A 1 226 ? 14.918 -1.471 -0.247 1.00 84.12 226 VAL A O 1
ATOM 1795 N N . LYS A 1 227 ? 13.019 -0.267 -0.240 1.00 79.75 227 LYS A N 1
ATOM 1796 C CA . LYS A 1 227 ? 12.694 -0.483 -1.660 1.00 79.75 227 LYS A CA 1
ATOM 1797 C C . LYS A 1 227 ? 13.818 -0.004 -2.571 1.00 79.75 227 LYS A C 1
ATOM 1799 O O . LYS A 1 227 ? 14.298 -0.779 -3.389 1.00 79.75 227 LYS A O 1
ATOM 1804 N N . SER A 1 228 ? 14.310 1.219 -2.378 1.00 77.00 228 SER A N 1
ATOM 1805 C CA . SER A 1 228 ? 15.428 1.779 -3.148 1.00 77.00 228 SER A CA 1
ATOM 1806 C C . SER A 1 228 ? 16.697 0.931 -3.014 1.00 77.00 228 SER A C 1
ATOM 1808 O O . SER A 1 228 ? 17.332 0.596 -4.016 1.00 77.00 228 SER A O 1
ATOM 1810 N N . SER A 1 229 ? 17.031 0.499 -1.795 1.00 79.31 229 SER A N 1
ATOM 1811 C CA . SER A 1 229 ? 18.192 -0.362 -1.538 1.00 79.31 229 SER A CA 1
ATOM 1812 C C . SER A 1 229 ? 18.045 -1.734 -2.197 1.00 79.31 229 SER A C 1
ATOM 1814 O O . SER A 1 229 ? 18.993 -2.224 -2.810 1.00 79.31 229 SER A O 1
ATOM 1816 N N . MET A 1 230 ? 16.855 -2.341 -2.120 1.00 79.31 230 MET A N 1
ATOM 1817 C CA . MET A 1 230 ? 16.553 -3.605 -2.791 1.00 79.31 230 MET A CA 1
ATOM 1818 C C . MET A 1 230 ? 16.636 -3.453 -4.307 1.00 79.31 230 MET A C 1
ATOM 1820 O O . MET A 1 230 ? 17.238 -4.304 -4.958 1.00 79.31 230 MET A O 1
ATOM 1824 N N . CYS A 1 231 ? 16.101 -2.364 -4.870 1.00 74.50 231 CYS A N 1
ATOM 1825 C CA . CYS A 1 231 ? 16.190 -2.084 -6.299 1.00 74.50 231 CYS A CA 1
ATOM 1826 C C . CYS A 1 231 ? 17.657 -2.001 -6.708 1.00 74.50 231 CYS A C 1
ATOM 1828 O O . CYS A 1 231 ? 18.092 -2.745 -7.577 1.00 74.50 231 CYS A O 1
ATOM 1830 N N . GLN A 1 232 ? 18.461 -1.175 -6.037 1.00 77.25 232 GLN A N 1
ATOM 1831 C CA . GLN A 1 232 ? 19.885 -1.036 -6.348 1.00 77.25 232 GLN A CA 1
ATOM 1832 C C . GLN A 1 232 ? 20.648 -2.360 -6.234 1.00 77.25 232 GLN A C 1
ATOM 1834 O O . GLN A 1 232 ? 21.441 -2.683 -7.120 1.00 77.25 232 GLN A O 1
ATOM 1839 N N . ALA A 1 233 ? 20.403 -3.137 -5.177 1.00 75.19 233 ALA A N 1
ATOM 1840 C CA . ALA A 1 233 ? 21.019 -4.447 -4.993 1.00 75.19 233 ALA A CA 1
ATOM 1841 C C . ALA A 1 233 ? 20.624 -5.417 -6.115 1.00 75.19 233 ALA A C 1
ATOM 1843 O O . ALA A 1 233 ? 21.475 -6.124 -6.651 1.00 75.19 233 ALA A O 1
ATOM 1844 N N . PHE A 1 234 ? 19.353 -5.420 -6.514 1.00 76.19 234 PHE A N 1
ATOM 1845 C CA . PHE A 1 234 ? 18.861 -6.258 -7.599 1.00 76.19 234 PHE A CA 1
ATOM 1846 C C . PHE A 1 234 ? 19.456 -5.834 -8.945 1.00 76.19 234 PHE A C 1
ATOM 1848 O O . PHE A 1 234 ? 20.007 -6.671 -9.652 1.00 76.19 234 PHE A O 1
ATOM 1855 N N . VAL A 1 235 ? 19.459 -4.539 -9.276 1.00 72.62 235 VAL A N 1
ATOM 1856 C CA . VAL A 1 235 ? 20.070 -4.016 -10.512 1.00 72.62 235 VAL A CA 1
ATOM 1857 C C . VAL A 1 235 ? 21.556 -4.357 -10.607 1.00 72.62 235 VAL A C 1
ATOM 1859 O O . VAL A 1 235 ? 22.025 -4.724 -11.679 1.00 72.62 235 VAL A O 1
ATOM 1862 N N . ARG A 1 236 ? 22.307 -4.250 -9.504 1.00 75.06 236 ARG A N 1
ATOM 1863 C CA . ARG A 1 236 ? 23.741 -4.588 -9.484 1.00 75.06 236 ARG A CA 1
ATOM 1864 C C . ARG A 1 236 ? 24.001 -6.067 -9.758 1.00 75.06 236 ARG A C 1
ATOM 1866 O O . ARG A 1 236 ? 25.015 -6.392 -10.363 1.00 75.06 236 ARG A O 1
ATOM 1873 N N . ASN A 1 237 ? 23.096 -6.939 -9.323 1.00 71.38 237 ASN A N 1
ATOM 1874 C CA . ASN A 1 237 ? 23.280 -8.388 -9.368 1.00 71.38 237 ASN A CA 1
ATOM 1875 C C . ASN A 1 237 ? 22.570 -9.069 -10.548 1.00 71.38 237 ASN A C 1
ATOM 1877 O O . ASN A 1 237 ? 22.716 -10.278 -10.722 1.00 71.38 237 ASN A O 1
ATOM 1881 N N . THR A 1 238 ? 21.810 -8.324 -11.355 1.00 65.50 238 THR A N 1
ATOM 1882 C CA . THR A 1 238 ? 20.984 -8.892 -12.428 1.00 65.50 238 THR A CA 1
ATOM 1883 C C . THR A 1 238 ? 21.338 -8.251 -13.764 1.00 65.50 238 THR A C 1
ATOM 1885 O O . THR A 1 238 ? 21.276 -7.031 -13.911 1.00 65.50 238 THR A O 1
ATOM 1888 N N . SER A 1 239 ? 21.702 -9.066 -14.760 1.00 61.06 239 SER A N 1
ATOM 1889 C CA . SER A 1 239 ? 21.980 -8.558 -16.109 1.00 61.06 239 SER A CA 1
ATOM 1890 C C . SER A 1 239 ? 20.714 -7.930 -16.719 1.00 61.06 239 SER A C 1
ATOM 1892 O O . SER A 1 239 ? 19.667 -8.584 -16.702 1.00 61.06 239 SER A O 1
ATOM 1894 N N . PRO A 1 240 ? 20.793 -6.725 -17.323 1.00 54.88 240 PRO A N 1
ATOM 1895 C CA . PRO A 1 240 ? 19.660 -6.055 -17.972 1.00 54.88 240 PRO A CA 1
ATOM 1896 C C . PRO A 1 240 ? 18.981 -6.881 -19.073 1.00 54.88 240 PRO A C 1
ATOM 1898 O O . PRO A 1 240 ? 17.831 -6.626 -19.400 1.00 54.88 240 PRO A O 1
ATOM 1901 N N . SER A 1 241 ? 19.692 -7.857 -19.645 1.00 50.59 241 SER A N 1
ATOM 1902 C CA . SER A 1 241 ? 19.202 -8.729 -20.716 1.00 50.59 241 SER A CA 1
ATOM 1903 C C . SER A 1 241 ? 18.451 -9.976 -20.230 1.00 50.59 241 SER A C 1
ATOM 1905 O O . SER A 1 241 ? 17.935 -10.715 -21.063 1.00 50.59 241 SER A O 1
ATOM 1907 N N . MET A 1 242 ? 18.440 -10.262 -18.921 1.00 45.91 242 MET A N 1
ATOM 1908 C CA . MET A 1 242 ? 18.010 -11.569 -18.393 1.00 45.91 242 MET A CA 1
ATOM 1909 C C . MET A 1 242 ? 16.687 -11.557 -17.630 1.00 45.91 242 MET A C 1
ATOM 1911 O O . MET A 1 242 ? 16.089 -12.613 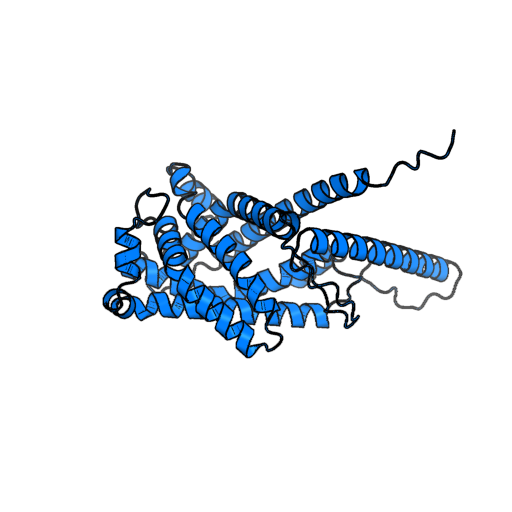-17.454 1.00 45.91 242 MET A O 1
ATOM 1915 N N . VAL A 1 243 ? 16.221 -10.398 -17.172 1.00 55.72 243 VAL A N 1
ATOM 1916 C CA . VAL A 1 243 ? 14.951 -10.273 -16.451 1.00 55.72 243 VAL A CA 1
ATOM 1917 C C . VAL A 1 243 ? 14.126 -9.203 -17.158 1.00 55.72 243 VAL A C 1
ATOM 1919 O O . VAL A 1 243 ? 14.648 -8.097 -17.321 1.00 55.72 243 VAL A O 1
ATOM 1922 N N . PRO A 1 244 ? 12.879 -9.507 -17.581 1.00 63.34 244 PRO A N 1
ATOM 1923 C CA . PRO A 1 244 ? 11.948 -8.500 -18.082 1.00 63.34 244 PRO A CA 1
ATOM 1924 C C . PRO A 1 244 ? 11.972 -7.276 -17.171 1.00 63.34 244 PRO A C 1
ATOM 1926 O O . PRO A 1 244 ? 11.972 -7.430 -15.945 1.00 63.34 244 PRO A O 1
ATOM 1929 N N . LEU A 1 245 ? 12.019 -6.072 -17.743 1.00 60.66 245 LEU A N 1
ATOM 1930 C CA . LEU A 1 245 ? 12.209 -4.841 -16.960 1.00 60.66 245 LEU A CA 1
ATOM 1931 C C . LEU A 1 245 ? 11.176 -4.710 -15.841 1.00 60.66 245 LEU A C 1
ATOM 1933 O O . LEU A 1 245 ? 11.490 -4.270 -14.742 1.00 60.66 245 LEU A O 1
ATOM 1937 N N . PHE A 1 246 ? 9.976 -5.219 -16.087 1.00 62.25 246 PHE A N 1
ATOM 1938 C CA . PHE A 1 246 ? 8.915 -5.269 -15.102 1.00 62.25 246 PHE A CA 1
ATOM 1939 C C . PHE A 1 246 ? 9.232 -6.154 -13.880 1.00 62.25 246 PHE A C 1
ATOM 1941 O O . PHE A 1 246 ? 9.072 -5.721 -12.741 1.00 62.25 246 PHE A O 1
ATOM 1948 N N . LEU A 1 247 ? 9.752 -7.373 -14.074 1.00 66.06 247 LEU A N 1
ATOM 1949 C CA . LEU A 1 247 ? 10.148 -8.252 -12.962 1.00 66.06 247 LEU A CA 1
ATOM 1950 C C . LEU A 1 247 ? 11.315 -7.669 -12.155 1.00 66.06 247 LEU A C 1
ATOM 1952 O O . LEU A 1 247 ? 11.417 -7.912 -10.949 1.00 66.06 247 LEU A O 1
ATOM 1956 N N . ARG A 1 248 ? 12.170 -6.876 -12.808 1.00 67.19 248 ARG A N 1
ATOM 1957 C CA . ARG A 1 248 ? 13.258 -6.146 -12.158 1.00 67.19 248 ARG A CA 1
ATOM 1958 C C . ARG A 1 248 ? 12.757 -5.071 -11.194 1.00 67.19 248 ARG A C 1
ATOM 1960 O O . ARG A 1 248 ? 13.461 -4.810 -10.223 1.00 67.19 248 ARG A O 1
ATOM 1967 N N . ASP A 1 249 ? 11.569 -4.519 -11.409 1.00 66.06 249 ASP A N 1
ATOM 1968 C CA . ASP A 1 249 ? 10.987 -3.508 -10.524 1.00 66.06 249 ASP A CA 1
ATOM 1969 C C . ASP A 1 249 ? 10.055 -4.137 -9.472 1.00 66.06 249 ASP A C 1
ATOM 1971 O O . ASP A 1 249 ? 10.109 -3.770 -8.299 1.00 66.06 249 ASP A O 1
ATOM 1975 N N . ILE A 1 250 ? 9.283 -5.173 -9.829 1.00 70.44 250 ILE A N 1
ATOM 1976 C CA . ILE A 1 250 ? 8.372 -5.847 -8.883 1.00 70.44 250 ILE A CA 1
ATOM 1977 C C . ILE A 1 250 ? 9.117 -6.579 -7.770 1.00 70.44 250 ILE A C 1
ATOM 1979 O O . ILE A 1 250 ? 8.720 -6.494 -6.606 1.00 70.44 250 ILE A O 1
ATOM 1983 N N . ILE A 1 251 ? 10.143 -7.371 -8.109 1.00 74.31 251 ILE A N 1
ATOM 1984 C CA . ILE A 1 251 ? 10.791 -8.265 -7.139 1.00 74.31 251 ILE A CA 1
ATOM 1985 C C . ILE A 1 251 ? 11.409 -7.456 -5.988 1.00 74.31 251 ILE A C 1
ATOM 1987 O O . ILE A 1 251 ? 11.152 -7.788 -4.827 1.00 74.31 251 ILE A O 1
ATOM 1991 N N . PRO A 1 252 ? 12.167 -6.376 -6.250 1.00 76.25 252 PRO A N 1
ATOM 1992 C CA . PRO A 1 252 ? 12.677 -5.525 -5.186 1.00 76.25 252 PRO A CA 1
ATOM 1993 C C . PRO A 1 252 ? 11.590 -4.839 -4.366 1.00 76.25 252 PRO A C 1
ATOM 1995 O O . PRO A 1 252 ? 11.715 -4.786 -3.143 1.00 76.25 252 PRO A O 1
ATOM 1998 N N . SER A 1 253 ? 10.514 -4.360 -5.002 1.00 75.69 253 SER A N 1
ATOM 1999 C CA . SER A 1 253 ? 9.377 -3.777 -4.282 1.00 75.69 253 SER A CA 1
ATOM 2000 C C . SER A 1 253 ? 8.710 -4.800 -3.363 1.00 75.69 253 SER A C 1
ATOM 2002 O O . SER A 1 253 ? 8.440 -4.492 -2.205 1.00 75.69 253 SER A O 1
ATOM 2004 N N . THR A 1 254 ? 8.557 -6.041 -3.834 1.00 76.25 254 THR A N 1
ATOM 2005 C CA . THR A 1 254 ? 8.010 -7.170 -3.069 1.00 76.25 254 THR A CA 1
ATOM 2006 C C . THR A 1 254 ? 8.849 -7.489 -1.847 1.00 76.25 254 THR A C 1
ATOM 2008 O O . THR A 1 254 ? 8.333 -7.595 -0.735 1.00 76.25 254 THR A O 1
ATOM 2011 N N . LEU A 1 255 ? 10.158 -7.639 -2.045 1.00 79.56 255 LEU A N 1
ATOM 2012 C CA . LEU A 1 255 ? 11.084 -7.910 -0.953 1.00 79.56 255 LEU A CA 1
ATOM 2013 C C . LEU A 1 255 ? 11.118 -6.743 0.034 1.00 79.56 255 LEU A C 1
ATOM 2015 O O . LEU A 1 255 ? 11.143 -6.970 1.242 1.00 79.56 255 LEU A O 1
ATOM 2019 N N . GLY A 1 256 ? 11.056 -5.509 -0.468 1.00 83.44 256 GLY A N 1
ATOM 2020 C CA . GLY A 1 256 ? 10.985 -4.324 0.372 1.00 83.44 256 GLY A CA 1
ATOM 2021 C C . GLY A 1 256 ? 9.731 -4.294 1.239 1.00 83.44 256 GLY A C 1
ATOM 2022 O O . GLY A 1 256 ? 9.833 -4.107 2.449 1.00 83.44 256 GLY A O 1
ATOM 2023 N N . ASP A 1 257 ? 8.564 -4.585 0.667 1.00 82.62 257 ASP A N 1
ATOM 2024 C CA . ASP A 1 257 ? 7.317 -4.666 1.429 1.00 82.62 257 ASP A CA 1
ATOM 2025 C C . ASP A 1 257 ? 7.349 -5.793 2.467 1.00 82.62 257 ASP A C 1
ATOM 2027 O O . ASP A 1 257 ? 6.900 -5.592 3.597 1.00 82.62 257 ASP A O 1
ATOM 2031 N N . MET A 1 258 ? 7.950 -6.945 2.141 1.00 84.06 258 MET A N 1
ATOM 2032 C CA . MET A 1 258 ? 8.137 -8.039 3.102 1.00 84.06 258 MET A CA 1
ATOM 2033 C C . MET A 1 258 ? 9.000 -7.628 4.300 1.00 84.06 258 MET A C 1
ATOM 2035 O O . MET A 1 258 ? 8.660 -7.943 5.441 1.00 84.06 258 MET A O 1
ATOM 2039 N N . LEU A 1 259 ? 10.089 -6.895 4.061 1.00 86.75 259 LEU A N 1
ATOM 2040 C CA . LEU A 1 259 ? 10.961 -6.380 5.120 1.00 86.75 259 LEU A CA 1
ATOM 2041 C C . LEU A 1 259 ? 10.261 -5.320 5.986 1.00 86.75 259 LEU A C 1
ATOM 2043 O O . LEU A 1 259 ? 10.573 -5.184 7.168 1.00 86.75 259 LEU A O 1
ATOM 2047 N N . CYS A 1 260 ? 9.276 -4.610 5.434 1.00 89.75 260 CYS A N 1
ATOM 2048 C CA . CYS A 1 260 ? 8.491 -3.602 6.147 1.00 89.75 260 CYS A CA 1
ATOM 2049 C C . CYS A 1 260 ? 7.235 -4.153 6.845 1.00 89.75 260 CYS A C 1
ATOM 2051 O O . CYS A 1 260 ? 6.507 -3.387 7.483 1.00 89.75 260 CYS A O 1
ATOM 2053 N N . ILE A 1 261 ? 6.968 -5.464 6.786 1.00 90.69 261 ILE A N 1
ATOM 2054 C CA . ILE A 1 261 ? 5.826 -6.089 7.476 1.00 90.69 261 ILE A CA 1
ATOM 2055 C C . ILE A 1 261 ? 5.804 -5.792 8.983 1.00 90.69 261 ILE A C 1
ATOM 2057 O O . ILE A 1 261 ? 4.736 -5.422 9.476 1.00 90.69 261 ILE A O 1
ATOM 2061 N N . PRO A 1 262 ? 6.907 -5.930 9.747 1.00 89.81 262 PRO A N 1
ATOM 2062 C CA . PRO A 1 262 ? 6.857 -5.699 11.189 1.00 89.81 262 PRO A CA 1
ATOM 2063 C C . PRO A 1 262 ? 6.435 -4.265 11.525 1.00 89.81 262 PRO A C 1
ATOM 2065 O O . PRO A 1 262 ? 5.529 -4.053 12.329 1.00 89.81 262 PRO A O 1
ATOM 2068 N N . LEU A 1 263 ? 7.028 -3.286 10.835 1.00 90.50 263 LEU A N 1
ATOM 2069 C CA . LEU A 1 263 ? 6.740 -1.869 11.043 1.00 90.50 263 LEU A CA 1
ATOM 2070 C C . LEU A 1 263 ? 5.321 -1.497 10.590 1.00 90.50 263 LEU A C 1
ATOM 2072 O O . LEU A 1 263 ? 4.604 -0.821 11.320 1.00 90.50 263 LEU A O 1
ATOM 2076 N N . SER A 1 264 ? 4.876 -1.985 9.428 1.00 91.69 264 SER A N 1
ATOM 2077 C CA . SER A 1 264 ? 3.498 -1.751 8.966 1.00 91.69 264 SER A CA 1
ATOM 2078 C C . SER A 1 264 ? 2.462 -2.391 9.887 1.00 91.69 264 SER A C 1
ATOM 2080 O O . SER A 1 264 ? 1.430 -1.789 10.166 1.00 91.69 264 SER A O 1
ATOM 2082 N N . THR A 1 265 ? 2.760 -3.567 10.439 1.00 92.06 265 THR A N 1
ATOM 2083 C CA . THR A 1 265 ? 1.889 -4.221 11.420 1.00 92.06 265 THR A CA 1
ATOM 2084 C C . THR A 1 265 ? 1.785 -3.417 12.711 1.00 92.06 265 THR A C 1
ATOM 2086 O O . THR A 1 265 ? 0.682 -3.239 13.226 1.00 92.06 265 THR A O 1
ATOM 2089 N N . PHE A 1 266 ? 2.908 -2.890 13.208 1.00 91.69 266 PHE A N 1
ATOM 2090 C CA . PHE A 1 266 ? 2.911 -1.991 14.361 1.00 91.69 266 PHE A CA 1
ATOM 2091 C C . PHE A 1 266 ? 2.022 -0.766 14.111 1.00 91.69 266 PHE A C 1
ATOM 2093 O O . PHE A 1 266 ? 1.133 -0.490 14.913 1.00 91.69 266 PHE A O 1
ATOM 2100 N N . VAL A 1 267 ? 2.191 -0.097 12.964 1.00 91.38 267 VAL A N 1
ATOM 2101 C CA . VAL A 1 267 ? 1.371 1.061 12.569 1.00 91.38 267 VAL A CA 1
ATOM 2102 C C . VAL A 1 267 ? -0.115 0.711 12.547 1.00 91.38 267 VAL A C 1
ATOM 2104 O O . VAL A 1 267 ? -0.920 1.409 13.160 1.00 91.38 267 VAL A O 1
ATOM 2107 N N . PHE A 1 268 ? -0.503 -0.373 11.872 1.00 91.75 268 PHE A N 1
ATOM 2108 C CA . PHE A 1 268 ? -1.917 -0.724 11.740 1.00 91.75 268 PHE A CA 1
ATOM 2109 C C . PHE A 1 268 ? -2.569 -1.066 13.081 1.00 91.75 268 PHE A C 1
ATOM 2111 O O . PHE A 1 268 ? -3.715 -0.687 13.330 1.00 91.75 268 PHE A O 1
ATOM 2118 N N . ARG A 1 269 ? -1.830 -1.731 13.974 1.00 91.62 269 ARG A N 1
ATOM 2119 C CA . ARG A 1 269 ? -2.303 -2.035 15.326 1.00 91.62 269 ARG A CA 1
ATOM 2120 C C . ARG A 1 269 ? -2.388 -0.792 16.202 1.00 91.62 269 ARG A C 1
ATOM 2122 O O . ARG A 1 269 ? -3.392 -0.652 16.890 1.00 91.62 269 ARG A O 1
ATOM 2129 N N . ALA A 1 270 ? -1.414 0.116 16.137 1.00 90.06 270 ALA A N 1
ATOM 2130 C CA . ALA A 1 270 ? -1.460 1.388 16.862 1.00 90.06 270 ALA A CA 1
ATOM 2131 C C . ALA A 1 270 ? -2.698 2.207 16.456 1.00 90.06 270 ALA A C 1
ATOM 2133 O O . ALA A 1 270 ? -3.497 2.599 17.302 1.00 90.06 270 ALA A O 1
ATOM 2134 N N . VAL A 1 271 ? -2.958 2.330 15.149 1.00 90.06 271 VAL A N 1
ATOM 2135 C CA . VAL A 1 271 ? -4.163 3.001 14.628 1.00 90.06 271 VAL A CA 1
ATOM 2136 C C . VAL A 1 271 ? -5.449 2.334 15.114 1.00 90.06 271 VAL A C 1
ATOM 2138 O O . VAL A 1 271 ? -6.397 3.020 15.496 1.00 90.06 271 VAL A O 1
ATOM 2141 N N . ALA A 1 272 ? -5.508 0.999 15.101 1.00 89.19 272 ALA A N 1
ATOM 2142 C CA . ALA A 1 272 ? -6.677 0.271 15.583 1.00 89.19 272 ALA A CA 1
ATOM 2143 C C . ALA A 1 272 ? -6.895 0.461 17.094 1.00 89.19 272 ALA A C 1
ATOM 2145 O O . ALA A 1 272 ? -8.037 0.599 17.536 1.00 89.19 272 ALA A O 1
ATOM 2146 N N . GLN A 1 273 ? -5.818 0.500 17.882 1.00 88.50 273 GLN A N 1
ATOM 2147 C CA . GLN A 1 273 ? -5.872 0.748 19.321 1.00 88.50 273 GLN A CA 1
ATOM 2148 C C . GLN A 1 273 ? -6.379 2.155 19.640 1.00 88.50 273 GLN A C 1
ATOM 2150 O O . GLN A 1 273 ? -7.326 2.271 20.418 1.00 88.50 273 GLN A O 1
ATOM 2155 N N . ALA A 1 274 ? -5.857 3.194 18.980 1.00 86.44 274 ALA A N 1
ATOM 2156 C CA . ALA A 1 274 ? -6.373 4.562 19.108 1.00 86.44 274 ALA A CA 1
ATOM 2157 C C . ALA A 1 274 ? -7.845 4.692 18.695 1.00 86.44 274 ALA A C 1
ATOM 2159 O O . ALA A 1 274 ? -8.581 5.528 19.213 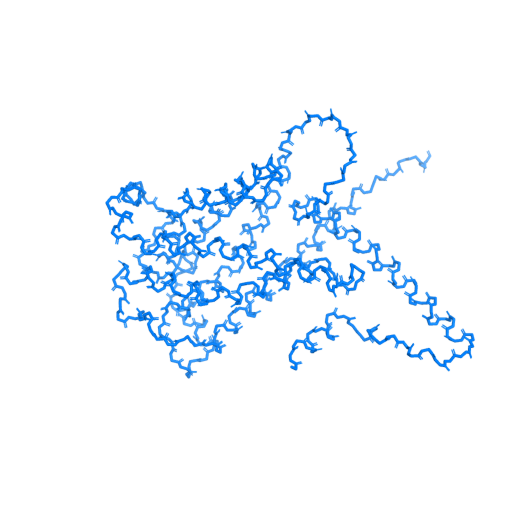1.00 86.44 274 ALA A O 1
ATOM 2160 N N . ALA A 1 275 ? -8.309 3.836 17.786 1.00 84.94 275 ALA A N 1
ATOM 2161 C CA . ALA A 1 275 ? -9.712 3.767 17.402 1.00 84.94 275 ALA A CA 1
ATOM 2162 C C . ALA A 1 275 ? -10.589 2.934 18.366 1.00 84.94 275 ALA A C 1
ATOM 2164 O O . ALA A 1 275 ? -11.757 2.693 18.065 1.00 84.94 275 ALA A O 1
ATOM 2165 N N . GLY A 1 276 ? -10.054 2.493 19.511 1.00 84.81 276 GLY A N 1
ATOM 2166 C CA . GLY A 1 276 ? -10.791 1.773 20.553 1.00 84.81 276 GLY A CA 1
ATOM 2167 C C . GLY A 1 276 ? -10.845 0.251 20.381 1.00 84.81 276 GLY A C 1
ATOM 2168 O O . GLY A 1 276 ? -11.610 -0.413 21.076 1.00 84.81 276 GLY A O 1
ATOM 2169 N N . MET A 1 277 ? -10.041 -0.340 19.488 1.00 82.62 277 MET A N 1
ATOM 2170 C CA . MET A 1 277 ? -10.057 -1.787 19.206 1.00 82.62 277 MET A CA 1
ATOM 2171 C C . MET A 1 277 ? -9.018 -2.598 20.000 1.00 82.62 277 MET A C 1
ATOM 2173 O O . MET A 1 277 ? -8.608 -3.677 19.567 1.00 82.62 277 MET A O 1
ATOM 2177 N N . ALA A 1 278 ? -8.598 -2.118 21.175 1.00 71.81 278 ALA A N 1
ATOM 2178 C CA . ALA A 1 278 ? -7.490 -2.690 21.952 1.00 71.81 278 ALA A CA 1
ATOM 2179 C C . ALA A 1 278 ? -7.612 -4.199 22.246 1.00 71.81 278 ALA A C 1
ATOM 2181 O O . ALA A 1 278 ? -6.615 -4.918 22.226 1.00 71.81 278 ALA A O 1
ATOM 2182 N N . ASN A 1 279 ? -8.831 -4.712 22.437 1.00 69.06 279 ASN A N 1
ATOM 2183 C CA . ASN A 1 279 ? -9.059 -6.132 22.732 1.00 69.06 279 ASN A CA 1
ATOM 2184 C C . ASN A 1 279 ? -8.882 -7.056 21.515 1.00 69.06 279 ASN A C 1
ATOM 2186 O O . ASN A 1 279 ? -8.618 -8.243 21.682 1.00 69.06 279 ASN A O 1
ATOM 2190 N N . SER A 1 280 ? -9.043 -6.530 20.297 1.00 72.56 280 SER A N 1
ATOM 2191 C CA . SER A 1 280 ? -8.891 -7.293 19.044 1.00 72.56 280 SER A CA 1
ATOM 2192 C C . SER A 1 280 ? -7.501 -7.142 18.418 1.00 72.56 280 SER A C 1
ATOM 2194 O O . SER A 1 280 ? -7.151 -7.899 17.509 1.00 72.56 280 SER A O 1
ATOM 2196 N N . CYS A 1 281 ? -6.728 -6.164 18.903 1.00 76.62 281 CYS A N 1
ATOM 2197 C CA . CYS A 1 281 ? -5.471 -5.709 18.324 1.00 76.62 281 CYS A CA 1
ATOM 2198 C C . CYS A 1 281 ? -4.457 -5.476 19.449 1.00 76.62 281 CYS A C 1
ATOM 2200 O O . CYS A 1 281 ? -4.352 -4.373 19.989 1.00 76.62 281 CYS A O 1
ATOM 2202 N N . LYS A 1 282 ? -3.706 -6.514 19.819 1.00 77.31 282 LYS A N 1
ATOM 2203 C CA . LYS A 1 282 ? -2.604 -6.384 20.774 1.00 77.31 282 LYS A CA 1
ATOM 2204 C C . LYS A 1 282 ? -1.277 -6.185 20.044 1.00 77.31 282 LYS A C 1
ATOM 2206 O O . LYS A 1 282 ? -0.998 -6.876 19.066 1.00 77.31 282 LYS A O 1
ATOM 2211 N N . LEU A 1 283 ? -0.462 -5.232 20.499 1.00 71.38 283 LEU A N 1
ATOM 2212 C CA . LEU A 1 283 ? 0.820 -4.898 19.861 1.00 71.38 283 LEU A CA 1
ATOM 2213 C C . LEU A 1 283 ? 1.849 -6.031 19.987 1.00 71.38 283 LEU A C 1
ATOM 2215 O O . LEU A 1 283 ? 2.616 -6.249 19.055 1.00 71.38 283 LEU A O 1
ATOM 2219 N N . ASP A 1 284 ? 1.816 -6.769 21.093 1.00 72.81 284 ASP A N 1
ATOM 2220 C CA . ASP A 1 284 ? 2.740 -7.844 21.469 1.00 72.81 284 ASP A CA 1
ATOM 2221 C C . ASP A 1 284 ? 2.387 -9.219 20.873 1.00 72.81 284 ASP A C 1
ATOM 2223 O O . ASP A 1 284 ? 3.188 -10.151 20.935 1.00 72.81 284 ASP A O 1
ATOM 2227 N N . GLU A 1 285 ? 1.212 -9.371 20.257 1.00 77.12 285 GLU A N 1
ATOM 2228 C CA . GLU A 1 285 ? 0.793 -10.662 19.708 1.00 77.12 285 GLU A CA 1
ATOM 2229 C C . GLU A 1 285 ? 1.461 -10.981 18.361 1.00 77.12 285 GLU A C 1
ATOM 2231 O O . GLU A 1 285 ? 1.589 -10.138 17.473 1.00 77.12 285 GLU A O 1
ATOM 2236 N N . GLY A 1 286 ? 1.853 -12.241 18.163 1.00 76.94 286 GLY A N 1
ATOM 2237 C CA . GLY A 1 286 ? 2.438 -12.699 16.901 1.00 76.94 286 GLY A CA 1
ATOM 2238 C C . GLY A 1 286 ? 1.510 -12.504 15.691 1.00 76.94 286 GLY A C 1
ATOM 2239 O O . GLY A 1 286 ? 0.286 -12.444 15.811 1.00 76.94 286 GLY A O 1
ATOM 2240 N N . ILE A 1 287 ? 2.101 -12.412 14.500 1.00 85.31 287 ILE A N 1
ATOM 2241 C CA . ILE A 1 287 ? 1.377 -12.309 13.226 1.00 85.31 287 ILE A CA 1
ATOM 2242 C C . ILE A 1 287 ? 1.154 -13.714 12.664 1.00 85.31 287 ILE A C 1
ATOM 2244 O O . ILE A 1 287 ? 2.052 -14.559 12.712 1.00 85.31 287 ILE A O 1
ATOM 2248 N N . ASN A 1 288 ? -0.010 -13.965 12.059 1.00 86.69 288 ASN A N 1
ATOM 2249 C CA . ASN A 1 288 ? -0.226 -15.177 11.271 1.00 86.69 288 ASN A CA 1
ATOM 2250 C C . ASN A 1 288 ? 0.534 -15.085 9.933 1.00 86.69 288 ASN A C 1
ATOM 2252 O O . ASN A 1 288 ? -0.029 -14.756 8.887 1.00 86.69 288 ASN A O 1
ATOM 2256 N N . TRP A 1 289 ? 1.839 -15.370 9.977 1.00 86.69 289 TRP A N 1
ATOM 2257 C CA . TRP A 1 289 ? 2.751 -15.288 8.833 1.00 86.69 289 TRP A CA 1
ATOM 2258 C C . TRP A 1 289 ? 2.318 -16.146 7.640 1.00 86.69 289 TRP A C 1
ATOM 2260 O O . TRP A 1 289 ? 2.540 -15.755 6.496 1.00 86.69 289 TRP A O 1
ATOM 2270 N N . ASN A 1 290 ? 1.659 -17.284 7.875 1.00 87.69 290 ASN A N 1
ATOM 2271 C CA . ASN A 1 290 ? 1.140 -18.144 6.808 1.00 87.69 290 ASN A CA 1
ATOM 2272 C C . ASN A 1 290 ? 0.046 -17.430 5.998 1.00 87.69 290 ASN A C 1
ATOM 2274 O O . ASN A 1 290 ? 0.096 -17.396 4.771 1.00 87.69 290 ASN A O 1
ATOM 2278 N N . LEU A 1 291 ? -0.927 -16.813 6.674 1.00 88.19 291 LEU A N 1
ATOM 2279 C CA . LEU A 1 291 ? -1.973 -16.048 5.993 1.00 88.19 291 LEU A CA 1
ATOM 2280 C C . LEU A 1 291 ? -1.428 -14.770 5.360 1.00 88.19 291 LEU A C 1
ATOM 2282 O O . LEU A 1 291 ? -1.809 -14.444 4.239 1.00 88.19 291 LEU A O 1
ATOM 2286 N N . LEU A 1 292 ? -0.513 -14.080 6.041 1.00 88.12 292 LEU A N 1
ATOM 2287 C CA . LEU A 1 292 ? 0.061 -12.838 5.538 1.00 88.12 292 LEU A CA 1
ATOM 2288 C C . LEU A 1 292 ? 0.888 -13.052 4.264 1.00 88.12 292 LEU A C 1
ATOM 2290 O O . LEU A 1 292 ? 0.717 -12.327 3.289 1.00 88.12 292 LEU A O 1
ATOM 2294 N N . THR A 1 293 ? 1.752 -14.068 4.245 1.00 85.00 293 THR A N 1
ATOM 2295 C CA . THR A 1 293 ? 2.559 -14.394 3.056 1.00 85.00 293 THR A CA 1
ATOM 2296 C C . THR A 1 293 ? 1.693 -14.831 1.877 1.00 85.00 293 THR A C 1
ATOM 2298 O O . THR A 1 293 ? 1.995 -14.461 0.745 1.00 85.00 293 THR A O 1
ATOM 2301 N N . LYS A 1 294 ? 0.581 -15.540 2.122 1.00 88.31 294 LYS A N 1
ATOM 2302 C CA . LYS A 1 294 ? -0.422 -15.849 1.088 1.00 88.31 294 LYS A CA 1
ATOM 2303 C C . LYS A 1 294 ? -1.118 -14.596 0.569 1.00 88.31 294 LYS A C 1
ATOM 2305 O O . LYS A 1 294 ? -1.214 -14.436 -0.641 1.00 88.31 294 LYS A O 1
ATOM 2310 N N . ALA A 1 295 ? -1.567 -13.708 1.458 1.00 87.38 295 ALA A N 1
ATOM 2311 C CA . ALA A 1 295 ? -2.206 -12.453 1.066 1.00 87.38 295 ALA A CA 1
ATOM 2312 C C . ALA A 1 295 ? -1.279 -11.611 0.185 1.00 87.38 295 ALA A C 1
ATOM 2314 O O . ALA A 1 295 ? -1.695 -11.186 -0.885 1.00 87.38 295 ALA A O 1
ATOM 2315 N N . LEU A 1 296 ? -0.013 -11.473 0.589 1.00 85.44 296 LEU A N 1
ATOM 2316 C CA . LEU A 1 296 ? 1.014 -10.808 -0.209 1.00 85.44 296 LEU A CA 1
ATOM 2317 C C . LEU A 1 296 ? 1.197 -11.496 -1.560 1.00 85.44 296 LEU A C 1
ATOM 2319 O O . LEU A 1 296 ? 1.133 -10.835 -2.583 1.00 85.44 296 LEU A O 1
ATOM 2323 N N . ALA A 1 297 ? 1.378 -12.818 -1.596 1.00 84.44 297 ALA A N 1
ATOM 2324 C CA . ALA A 1 297 ? 1.554 -13.537 -2.858 1.00 84.44 297 ALA A CA 1
ATOM 2325 C C . ALA A 1 297 ? 0.386 -13.310 -3.837 1.00 84.44 297 ALA A C 1
ATOM 2327 O O . ALA A 1 297 ? 0.618 -13.165 -5.035 1.00 84.44 297 ALA A O 1
ATOM 2328 N N . VAL A 1 298 ? -0.852 -13.244 -3.335 1.00 87.00 298 VAL A N 1
ATOM 2329 C CA . VAL A 1 298 ? -2.041 -12.947 -4.148 1.00 87.00 298 VAL A CA 1
ATOM 2330 C C . VAL A 1 298 ? -2.065 -11.478 -4.591 1.00 87.00 298 VAL A C 1
ATOM 2332 O O . VAL A 1 298 ? -2.335 -11.219 -5.759 1.00 87.00 298 VAL A O 1
ATOM 2335 N N . GLU A 1 299 ? -1.731 -10.535 -3.705 1.00 84.69 299 GLU A N 1
ATOM 2336 C CA . GLU A 1 299 ? -1.619 -9.095 -4.009 1.00 84.69 299 GLU A CA 1
ATOM 2337 C C . GLU A 1 299 ? -0.631 -8.866 -5.163 1.00 84.69 299 GLU A C 1
ATOM 2339 O O . GLU A 1 299 ? -0.938 -8.195 -6.146 1.00 84.69 299 GLU A O 1
ATOM 2344 N N . TRP A 1 300 ? 0.526 -9.527 -5.098 1.00 79.62 300 TRP A N 1
ATOM 2345 C CA . TRP A 1 300 ? 1.554 -9.472 -6.135 1.00 79.62 300 TRP A CA 1
ATOM 2346 C C . TRP A 1 300 ? 1.139 -10.161 -7.430 1.00 79.62 300 TRP A C 1
ATOM 2348 O O . TRP A 1 300 ? 1.417 -9.641 -8.507 1.00 79.62 300 TRP A O 1
ATOM 2358 N N . LEU A 1 301 ? 0.458 -11.307 -7.355 1.00 82.38 301 LEU A N 1
ATOM 2359 C CA . LEU A 1 301 ? -0.044 -11.996 -8.544 1.00 82.38 301 LEU A CA 1
ATOM 2360 C C . LEU A 1 301 ? -1.046 -11.122 -9.309 1.00 82.38 301 LEU A C 1
ATOM 2362 O O . LEU A 1 301 ? -1.014 -11.080 -10.540 1.00 82.38 301 LEU A O 1
ATOM 2366 N N . VAL A 1 302 ? -1.912 -10.409 -8.587 1.00 83.62 302 VAL A N 1
ATOM 2367 C CA . VAL A 1 302 ? -2.874 -9.473 -9.175 1.00 83.62 302 VAL A CA 1
ATOM 2368 C C . VAL A 1 302 ? -2.170 -8.251 -9.758 1.00 83.62 302 VAL A C 1
ATOM 2370 O O . VAL A 1 302 ? -2.439 -7.906 -10.908 1.00 83.62 302 VAL A O 1
ATOM 2373 N N . ALA A 1 303 ? -1.227 -7.650 -9.028 1.00 76.56 303 ALA A N 1
ATOM 2374 C CA . ALA A 1 303 ? -0.427 -6.530 -9.524 1.00 76.56 303 ALA A CA 1
ATOM 2375 C C . ALA A 1 303 ? 0.352 -6.892 -10.804 1.00 76.56 303 ALA A C 1
ATOM 2377 O O . ALA A 1 303 ? 0.370 -6.120 -11.767 1.00 76.56 303 ALA A O 1
ATOM 2378 N N . TRP A 1 304 ? 0.938 -8.094 -10.844 1.00 75.94 304 TRP A N 1
ATOM 2379 C CA . TRP A 1 304 ? 1.635 -8.630 -12.013 1.00 75.94 304 TRP A CA 1
ATOM 2380 C C . TRP A 1 304 ? 0.676 -8.837 -13.189 1.00 75.94 304 TRP A C 1
ATOM 2382 O O . TRP A 1 304 ? 0.893 -8.272 -14.257 1.00 75.94 304 TRP A O 1
ATOM 2392 N N . SER A 1 305 ? -0.428 -9.559 -12.977 1.00 77.88 305 SER A N 1
ATOM 2393 C CA . SER A 1 305 ? -1.412 -9.846 -14.033 1.00 77.88 305 SER A CA 1
ATOM 2394 C C . SER A 1 305 ? -1.997 -8.565 -14.635 1.00 77.88 305 SER A C 1
ATOM 2396 O O . SER A 1 305 ? -2.144 -8.459 -15.850 1.00 77.88 305 SER A O 1
ATOM 2398 N N . PHE A 1 306 ? -2.302 -7.571 -13.795 1.00 77.25 306 PHE A N 1
ATOM 2399 C CA . PHE A 1 306 ? -2.829 -6.285 -14.247 1.00 77.25 306 PHE A CA 1
ATOM 2400 C C . PHE A 1 306 ? -1.814 -5.521 -15.105 1.00 77.25 306 PHE A C 1
ATOM 2402 O O . PHE A 1 306 ? -2.152 -4.989 -16.161 1.00 77.25 306 PHE A O 1
ATOM 2409 N N . SER A 1 307 ? -0.556 -5.506 -14.676 1.00 68.56 307 SER A N 1
ATOM 2410 C CA . SER A 1 307 ? 0.519 -4.836 -15.404 1.00 68.56 307 SER A CA 1
ATOM 2411 C C . SER A 1 307 ? 0.847 -5.507 -16.737 1.00 68.56 307 SER A C 1
ATOM 2413 O O . SER A 1 307 ? 1.130 -4.796 -17.696 1.00 68.56 307 SER A O 1
ATOM 2415 N N . GLU A 1 308 ? 0.772 -6.839 -16.829 1.00 70.38 308 GLU A N 1
ATOM 2416 C CA . GLU A 1 308 ? 0.934 -7.579 -18.092 1.00 70.38 308 GLU A CA 1
ATOM 2417 C C . GLU A 1 308 ? -0.186 -7.239 -19.084 1.00 70.38 308 GLU A C 1
ATOM 2419 O O . GLU A 1 30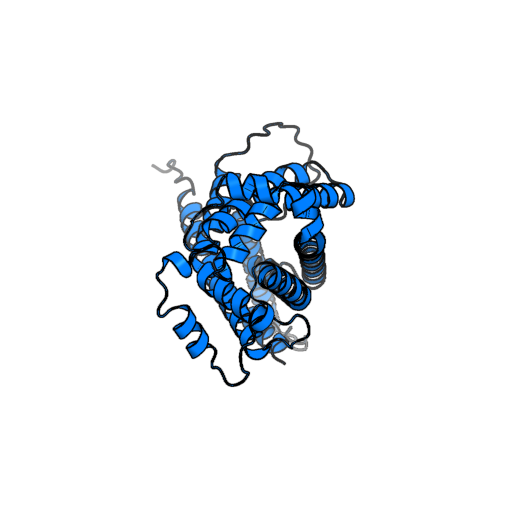8 ? 0.080 -6.925 -20.245 1.00 70.38 308 GLU A O 1
ATOM 2424 N N . VAL A 1 309 ? -1.442 -7.222 -18.618 1.00 73.38 309 VAL A N 1
ATOM 2425 C CA . VAL A 1 309 ? -2.592 -6.810 -19.441 1.00 73.38 309 VAL A CA 1
ATOM 2426 C C . VAL A 1 309 ? -2.405 -5.381 -19.939 1.00 73.38 309 VAL A C 1
ATOM 2428 O O . VAL A 1 309 ? -2.614 -5.102 -21.117 1.00 73.38 309 VAL A O 1
ATOM 2431 N N . PHE A 1 310 ? -1.965 -4.474 -19.070 1.00 67.12 310 PHE A N 1
ATOM 2432 C CA . PHE A 1 310 ? -1.749 -3.087 -19.454 1.00 67.12 310 PHE A CA 1
ATOM 2433 C C . PHE A 1 310 ? -0.562 -2.912 -20.408 1.00 67.12 310 PHE A C 1
ATOM 2435 O O . PHE A 1 310 ? -0.665 -2.147 -21.361 1.00 67.12 310 PHE A O 1
ATOM 2442 N N . HIS A 1 311 ? 0.534 -3.652 -20.215 1.00 64.88 311 HIS A N 1
ATOM 2443 C CA . HIS A 1 311 ? 1.644 -3.694 -21.170 1.00 64.88 311 HIS A CA 1
ATOM 2444 C C . HIS A 1 311 ? 1.185 -4.177 -22.542 1.00 64.88 311 HIS A C 1
ATOM 2446 O O . HIS A 1 311 ? 1.584 -3.613 -23.559 1.00 64.88 311 HIS A O 1
ATOM 2452 N N . TRP A 1 312 ? 0.341 -5.207 -22.580 1.00 68.12 312 TRP A N 1
ATOM 2453 C CA . TRP A 1 312 ? -0.223 -5.711 -23.824 1.00 68.12 312 TRP A CA 1
ATOM 2454 C C . TRP A 1 312 ? -1.106 -4.660 -24.509 1.00 68.12 312 TRP A C 1
ATOM 2456 O O . TRP A 1 312 ? -0.908 -4.389 -25.691 1.00 68.12 312 TRP A O 1
ATOM 2466 N N . ILE A 1 313 ? -1.992 -3.993 -23.762 1.00 65.62 313 ILE A N 1
ATOM 2467 C CA . ILE A 1 313 ? -2.817 -2.888 -24.276 1.00 65.62 313 ILE A CA 1
ATOM 2468 C C . ILE A 1 313 ? -1.934 -1.744 -24.795 1.00 65.62 313 ILE A C 1
ATOM 2470 O O . ILE A 1 313 ? -2.128 -1.276 -25.912 1.00 65.62 313 ILE A O 1
ATOM 2474 N N . ALA A 1 314 ? -0.924 -1.320 -24.033 1.00 63.16 314 ALA A N 1
ATOM 2475 C CA . ALA A 1 314 ? -0.005 -0.261 -24.443 1.00 63.16 314 ALA A CA 1
ATOM 2476 C C . ALA A 1 314 ? 0.763 -0.623 -25.726 1.00 63.16 314 ALA A C 1
ATOM 2478 O O . ALA A 1 314 ? 0.943 0.231 -26.591 1.00 63.16 314 ALA A O 1
ATOM 2479 N N . ARG A 1 315 ? 1.168 -1.892 -25.895 1.00 62.53 315 ARG A N 1
ATOM 2480 C CA . ARG A 1 315 ? 1.800 -2.376 -27.135 1.00 62.53 315 ARG A CA 1
ATOM 2481 C C . ARG A 1 315 ? 0.870 -2.259 -28.342 1.00 62.53 315 ARG A C 1
ATOM 2483 O O . ARG A 1 315 ? 1.357 -1.905 -29.412 1.00 62.53 315 ARG A O 1
ATOM 2490 N N . LEU A 1 316 ? -0.430 -2.515 -28.179 1.00 62.56 316 LEU A N 1
ATOM 2491 C CA . LEU A 1 316 ? -1.412 -2.325 -29.255 1.00 62.56 316 LEU A CA 1
ATOM 2492 C C . LEU A 1 316 ? -1.506 -0.851 -29.668 1.00 62.56 316 LEU A C 1
ATOM 2494 O O . LEU A 1 316 ? -1.422 -0.545 -30.848 1.00 62.56 316 LEU A O 1
ATOM 2498 N N . TYR A 1 317 ? -1.569 0.070 -28.704 1.00 55.59 317 TYR A N 1
ATOM 2499 C CA . TYR A 1 317 ? -1.658 1.504 -29.006 1.00 55.59 317 TYR A CA 1
ATOM 2500 C C . TYR A 1 317 ? -0.388 2.088 -29.642 1.00 55.59 317 TYR A C 1
ATOM 2502 O O . TYR A 1 317 ? -0.483 2.979 -30.474 1.00 55.59 317 TYR A O 1
ATOM 2510 N N . VAL A 1 318 ? 0.802 1.598 -29.279 1.00 53.12 318 VAL A N 1
ATOM 2511 C CA . VAL A 1 318 ? 2.075 2.088 -29.850 1.00 53.12 318 VAL A CA 1
ATOM 2512 C C . VAL A 1 318 ? 2.339 1.527 -31.254 1.00 53.12 318 VAL A C 1
ATOM 2514 O O . VAL A 1 318 ? 3.088 2.125 -32.022 1.00 53.12 318 VAL A O 1
ATOM 2517 N N . THR A 1 319 ? 1.749 0.383 -31.612 1.00 50.75 319 THR A N 1
ATOM 2518 C CA . THR A 1 319 ? 1.952 -0.220 -32.941 1.00 50.75 319 THR A CA 1
ATOM 2519 C C . THR A 1 319 ? 1.090 0.418 -34.034 1.00 50.75 319 THR A C 1
ATOM 2521 O O . THR A 1 319 ? 1.545 0.471 -35.177 1.00 50.75 319 THR A O 1
ATOM 2524 N N . ASP A 1 320 ? -0.063 0.996 -33.685 1.00 46.56 320 ASP A N 1
ATOM 2525 C CA . ASP A 1 320 ? -0.934 1.724 -34.625 1.00 46.56 320 ASP A CA 1
ATOM 2526 C C . ASP A 1 320 ? -0.391 3.108 -35.047 1.00 46.56 320 ASP A C 1
ATOM 2528 O O . ASP A 1 320 ? -0.821 3.647 -36.062 1.00 46.56 320 ASP A O 1
ATOM 2532 N N . ASP A 1 321 ? 0.603 3.657 -34.339 1.00 43.06 321 ASP A N 1
ATOM 2533 C CA . ASP A 1 321 ? 1.256 4.938 -34.671 1.00 43.06 321 ASP A CA 1
ATOM 2534 C C . ASP A 1 321 ? 2.499 4.779 -35.570 1.00 43.06 321 ASP A C 1
ATOM 2536 O O . ASP A 1 321 ? 3.275 5.723 -35.751 1.00 43.06 321 ASP A O 1
ATOM 2540 N N . THR A 1 322 ? 2.720 3.603 -36.174 1.00 43.94 322 THR A N 1
ATOM 2541 C CA . THR A 1 322 ? 3.669 3.549 -37.296 1.00 43.94 322 THR A CA 1
ATOM 2542 C C . THR A 1 322 ? 3.070 4.348 -38.452 1.00 43.94 322 THR A C 1
ATOM 2544 O O . THR A 1 322 ? 2.009 3.971 -38.947 1.00 43.94 322 THR A O 1
ATOM 2547 N N . PRO A 1 323 ? 3.694 5.459 -38.897 1.00 41.78 323 PRO A N 1
ATOM 2548 C CA . PRO A 1 323 ? 3.145 6.239 -39.989 1.00 41.78 323 PRO A CA 1
ATOM 2549 C C . PRO A 1 323 ? 3.027 5.319 -41.200 1.00 41.78 323 PRO A C 1
ATOM 2551 O O . PRO A 1 323 ? 4.032 4.830 -41.724 1.00 41.78 323 PRO A O 1
ATOM 2554 N N . HIS A 1 324 ? 1.790 5.068 -41.632 1.00 42.44 324 HIS A N 1
ATOM 2555 C CA . HIS A 1 324 ? 1.528 4.596 -42.978 1.00 42.44 324 HIS A CA 1
ATOM 2556 C C . HIS A 1 324 ? 2.172 5.612 -43.904 1.00 42.44 324 HIS A C 1
ATOM 2558 O O . HIS A 1 324 ? 1.652 6.709 -44.070 1.00 42.44 324 HIS A O 1
ATOM 2564 N N . ASN A 1 325 ? 3.344 5.272 -44.432 1.00 37.97 325 ASN A N 1
ATOM 2565 C CA . ASN A 1 325 ? 4.029 6.065 -45.429 1.00 37.97 325 ASN A CA 1
ATOM 2566 C C . ASN A 1 325 ? 3.099 6.101 -46.657 1.00 37.97 325 ASN A C 1
ATOM 2568 O O . ASN A 1 325 ? 2.955 5.060 -47.304 1.00 37.97 325 ASN A O 1
ATOM 2572 N N . PRO A 1 326 ? 2.413 7.219 -46.972 1.00 43.53 326 PRO A N 1
ATOM 2573 C CA . PRO A 1 326 ? 1.474 7.253 -48.089 1.00 43.53 326 PRO A CA 1
ATOM 2574 C C . PRO A 1 326 ? 2.204 7.373 -49.433 1.00 43.53 326 PRO A C 1
ATOM 2576 O O . PRO A 1 326 ? 1.569 7.410 -50.480 1.00 43.53 326 PRO A O 1
ATOM 2579 N N . GLU A 1 327 ? 3.536 7.435 -49.434 1.00 43.22 327 GLU A N 1
ATOM 2580 C CA . GLU A 1 327 ? 4.347 7.595 -50.637 1.00 43.22 327 GLU A CA 1
ATOM 2581 C C . GLU A 1 327 ? 4.722 6.234 -51.241 1.00 43.22 327 GLU A C 1
ATOM 2583 O O . GLU A 1 327 ? 5.876 5.812 -51.235 1.00 43.22 327 GLU A O 1
ATOM 2588 N N . SER A 1 328 ? 3.723 5.512 -51.750 1.00 45.19 328 SER A N 1
ATOM 2589 C CA . SER A 1 328 ? 3.920 4.514 -52.814 1.00 45.19 328 SER A CA 1
ATOM 2590 C C . SER A 1 328 ? 2.613 4.277 -53.574 1.00 45.19 328 SER A C 1
ATOM 2592 O O . SER A 1 328 ? 1.991 3.221 -53.484 1.00 45.19 328 SER A O 1
ATOM 2594 N N . SER A 1 329 ? 2.186 5.290 -54.325 1.00 40.19 329 SER A N 1
ATOM 2595 C CA . SER A 1 329 ? 1.207 5.150 -55.407 1.00 40.19 329 SER A CA 1
ATOM 2596 C C . SER A 1 329 ? 1.507 6.145 -56.509 1.00 40.19 329 SER A C 1
ATOM 2598 O O . SER A 1 329 ? 1.609 7.343 -56.154 1.00 40.19 329 SER A O 1
#